Protein AF-A0A9Q0MYJ7-F1 (afdb_monomer_lite)

Foldseek 3Di:
DPPDPDPDDDDDDPPPDPLQVDWDDDDDDDPVCVLCVVCVVLVRVLVSLLSLLVVLLCLLVVPLVVCLVVVCVVCVVVCVLCVVPSVVLVVLSVLLNQLSVLLNCQLVVVQLVVLVVQLVVQVVVDDDPVSNSVSVVSSSVSSCVSNCVPQDVLLVSLVSQLSVLSVVSSVLSVVVSVLSVVLSVVVVVVVVVQVVCVVVVNHDDDPVVVVVNVVVVVVSSVVSVVSSVVVVVSSVSNLVSLVSNLVSLLPDLDLSSLVSSLSSCPPVPSVVVDVVSVVSNDPVVSVVSVVVVVVVVVVVVVVD

Secondary structure (DSSP, 8-state):
--SS----S--SS-TTSHHHH--------GGGHHHHGGGHHHHHHHHHHHHHHHHHHIIIIIIIHHHHHHHHHHGGGGHHHHHHHHHHHHHHHHHHHHHHHHHHHIIIIIIIHHHHHHHHHHHHH--SHHHHHHHHHHHHHHHHHHTTSSSTHHHHHHHHHHHHHHHHHHHHHHHHHHHHHHHHHHHHHHHHHHHHHHHTT--S--HHHHHHHHHHHHHHHHHHHHHHHHHHHHHHHHHHHHHHHHHHHHTSS-HHHHHHHHHHSGGGTTGGG-GGGHHHHSHHHHHHHHHHHHHHHHHHHH--

Organism: NCBI:txid35572

Radius of gyration: 26.98 Å; chains: 1; bounding box: 84×34×74 Å

Sequence (304 aa):
WWWLVWWDTTSFFLADRGWDVFTLHYTVRGPLSTMLEPSMIKYHMLFKRLWALKHVEYVVCSKIWKDMICHAKLLRSMKKDLTAITIPLQFYTSTMIHFIQQIQYYILFEVIECSWMNMLERIEKARALDDILEAHQEFLKDAHDGAFFNLNANIFSTMDSAFSACLKLEKWQQNFYDLCMKELSARKAEEEMIKISGVKGKYGLTADKRLERDQERKLFEECLPKLNCELKVIVKDFETHARTVLLALASSNDHNLQLFGTRLDFNEYYKKRDQNLDAPLTFAKLRVSSMMVRQRNSNNRYNN

pLDDT: mean 76.68, std 15.86, range [22.95, 93.06]

InterPro domains:
  IPR007259 Gamma-tubulin complex component protein [PTHR19302] (15-271)
  IPR040457 Gamma tubulin complex component, C-terminal [PF04130] (17-270)
  IPR042241 Gamma tubulin complex component, C-terminal domain superfamily [G3DSA:1.20.120.1900] (8-269)

Structure (mmCIF, N/CA/C/O backbone):
data_AF-A0A9Q0MYJ7-F1
#
_entry.id   AF-A0A9Q0MYJ7-F1
#
loop_
_atom_site.group_PDB
_atom_site.id
_atom_site.type_symbol
_atom_site.label_atom_id
_atom_site.label_alt_id
_atom_site.label_comp_id
_atom_site.label_asym_id
_atom_site.label_entity_id
_atom_site.label_seq_id
_atom_site.pdbx_PDB_ins_code
_atom_site.Cartn_x
_atom_site.Cartn_y
_atom_site.Cartn_z
_atom_site.occupancy
_atom_site.B_iso_or_equiv
_atom_site.auth_seq_id
_atom_site.auth_comp_id
_atom_site.auth_asym_id
_atom_site.auth_atom_id
_atom_site.pdbx_PDB_model_num
ATOM 1 N N . TRP A 1 1 ? -15.639 -5.056 -35.600 1.00 32.12 1 TRP A N 1
ATOM 2 C CA . TRP A 1 1 ? -15.140 -6.429 -35.391 1.00 32.12 1 TRP A CA 1
ATOM 3 C C . TRP A 1 1 ? -13.672 -6.493 -34.949 1.00 32.12 1 TRP A C 1
ATOM 5 O O . TRP A 1 1 ? -13.032 -7.499 -35.189 1.00 32.12 1 TRP A O 1
ATOM 15 N N . TRP A 1 2 ? -13.150 -5.490 -34.229 1.00 22.95 2 TRP A N 1
ATOM 16 C CA . TRP A 1 2 ? -11.811 -5.541 -33.611 1.00 22.95 2 TRP A CA 1
ATOM 17 C C . TRP A 1 2 ? -11.816 -4.765 -32.280 1.00 22.95 2 TRP A C 1
ATOM 19 O O . TRP A 1 2 ? -11.105 -3.785 -32.117 1.00 22.95 2 TRP A O 1
ATOM 29 N N . TRP A 1 3 ? -12.706 -5.152 -31.359 1.00 24.69 3 TRP A N 1
ATOM 30 C CA . TRP A 1 3 ? -12.784 -4.579 -29.998 1.00 24.69 3 TRP A CA 1
ATOM 31 C C . TRP A 1 3 ? -12.820 -5.635 -28.886 1.00 24.69 3 TRP A C 1
ATOM 33 O O . TRP A 1 3 ? -13.116 -5.327 -27.739 1.00 24.69 3 TRP A O 1
ATOM 43 N N . LEU A 1 4 ? -12.486 -6.882 -29.201 1.00 30.28 4 LEU A N 1
ATOM 44 C CA . LEU A 1 4 ? -12.366 -7.964 -28.233 1.00 30.28 4 LEU A CA 1
ATOM 45 C C . LEU A 1 4 ? -11.239 -8.861 -28.717 1.00 30.28 4 LEU A C 1
ATOM 47 O O . LEU A 1 4 ? -11.401 -9.503 -29.744 1.00 30.28 4 LEU A O 1
ATOM 51 N N . VAL A 1 5 ? -10.106 -8.799 -28.021 1.00 32.62 5 VAL A N 1
ATOM 52 C CA . VAL A 1 5 ? -9.060 -9.820 -27.819 1.00 32.62 5 VAL A CA 1
ATOM 53 C C . VAL A 1 5 ? -7.795 -9.027 -27.516 1.00 32.62 5 VAL A C 1
ATOM 55 O O . VAL A 1 5 ? -7.081 -8.652 -28.428 1.00 32.62 5 VAL A O 1
ATOM 58 N N . TRP A 1 6 ? -7.623 -8.664 -26.247 1.00 26.58 6 TRP A N 1
ATOM 59 C CA . TRP A 1 6 ? -6.358 -8.595 -25.493 1.00 26.58 6 TRP A CA 1
ATOM 60 C C . TRP A 1 6 ? -6.747 -8.312 -24.031 1.00 26.58 6 TRP A C 1
ATOM 62 O O . TRP A 1 6 ? -6.344 -7.333 -23.412 1.00 26.58 6 TRP A O 1
ATOM 72 N N . TRP A 1 7 ? -7.620 -9.173 -23.504 1.00 31.20 7 TRP A N 1
ATOM 73 C CA . TRP A 1 7 ? -7.881 -9.307 -22.077 1.00 31.20 7 TRP A CA 1
ATOM 74 C C . TRP A 1 7 ? -7.630 -10.767 -21.725 1.00 31.20 7 TRP A C 1
ATOM 76 O O . TRP A 1 7 ? -8.547 -11.573 -21.746 1.00 31.20 7 TRP A O 1
ATOM 86 N N . ASP A 1 8 ? -6.357 -11.123 -21.597 1.00 29.45 8 ASP A N 1
ATOM 87 C CA . ASP A 1 8 ? -5.840 -11.929 -20.490 1.00 29.45 8 ASP A CA 1
ATOM 88 C C . ASP A 1 8 ? -4.381 -12.295 -20.755 1.00 29.45 8 ASP A C 1
ATOM 90 O O . ASP A 1 8 ? -4.062 -12.882 -21.782 1.00 29.45 8 ASP A O 1
ATOM 94 N N . THR A 1 9 ? -3.502 -11.908 -19.828 1.00 35.44 9 THR A N 1
ATOM 95 C CA . THR A 1 9 ? -2.733 -12.846 -18.990 1.00 35.44 9 THR A CA 1
ATOM 96 C C . THR A 1 9 ? -1.810 -12.039 -18.083 1.00 35.44 9 THR A C 1
ATOM 98 O O . THR A 1 9 ? -0.684 -11.710 -18.446 1.00 35.44 9 THR A O 1
ATOM 101 N N . THR A 1 10 ? -2.339 -11.647 -16.924 1.00 35.03 10 THR A N 1
ATOM 102 C CA . THR A 1 10 ? -1.694 -11.584 -15.590 1.00 35.03 10 THR A CA 1
ATOM 103 C C . THR A 1 10 ? -2.633 -10.808 -14.669 1.00 35.03 10 THR A C 1
ATOM 105 O O . THR A 1 10 ? -2.402 -9.678 -14.249 1.00 35.03 10 THR A O 1
ATOM 108 N N . SER A 1 11 ? -3.771 -11.438 -14.403 1.00 45.44 11 SER A N 1
ATOM 109 C CA . SER A 1 11 ? -4.663 -11.125 -13.298 1.00 45.44 11 SER A CA 1
ATOM 110 C C . SER A 1 11 ? -3.881 -10.952 -11.991 1.00 45.44 11 SER A C 1
ATOM 112 O O . SER A 1 11 ? -3.271 -11.915 -11.527 1.00 45.44 11 SER A O 1
ATOM 114 N N . PHE A 1 12 ? -3.947 -9.769 -11.371 1.00 42.22 12 PHE A N 1
ATOM 115 C CA . PHE A 1 12 ? -3.763 -9.673 -9.913 1.00 42.22 12 PHE A CA 1
ATOM 116 C C . PHE A 1 12 ? -4.589 -8.592 -9.196 1.00 42.22 12 PHE A C 1
ATOM 118 O O . PHE A 1 12 ? -4.680 -8.604 -7.973 1.00 42.22 12 PHE A O 1
ATOM 125 N N . PHE A 1 13 ? -5.326 -7.752 -9.922 1.00 38.91 13 PHE A N 1
ATOM 126 C CA . PHE A 1 13 ? -6.477 -7.049 -9.360 1.00 38.91 13 PHE A CA 1
ATOM 127 C C . PHE A 1 13 ? -7.685 -7.427 -10.209 1.00 38.91 13 PHE A C 1
ATOM 129 O O . PHE A 1 13 ? -7.666 -7.239 -11.425 1.00 38.91 13 PHE A O 1
ATOM 136 N N . LEU A 1 14 ? -8.698 -8.055 -9.599 1.00 41.94 14 LEU A N 1
ATOM 137 C CA . LEU A 1 14 ? -9.999 -8.221 -10.245 1.00 41.94 14 LEU A CA 1
ATOM 138 C C . LEU A 1 14 ? -10.397 -6.870 -10.844 1.00 41.94 14 LEU A C 1
ATOM 140 O O . LEU A 1 14 ? -10.408 -5.872 -10.125 1.00 41.94 14 LEU A O 1
ATOM 144 N N . ALA A 1 15 ? -10.716 -6.868 -12.135 1.00 43.91 15 ALA A N 1
ATOM 145 C CA . ALA A 1 15 ? -11.115 -5.721 -12.943 1.00 43.91 15 ALA A CA 1
ATOM 146 C C . ALA A 1 15 ? -12.491 -5.139 -12.542 1.00 43.91 15 ALA A C 1
ATOM 148 O O . ALA A 1 15 ? -13.339 -4.893 -13.391 1.00 43.91 15 ALA A O 1
ATOM 149 N N . ASP A 1 16 ? -12.713 -4.942 -11.243 1.00 49.19 16 ASP A N 1
ATOM 150 C CA . ASP A 1 16 ? -13.994 -4.577 -10.625 1.00 49.19 16 ASP A CA 1
ATOM 151 C C . ASP A 1 16 ? -13.950 -3.187 -9.960 1.00 49.19 16 ASP A C 1
ATOM 153 O O . ASP A 1 16 ? -14.959 -2.674 -9.478 1.00 49.19 16 ASP A O 1
ATOM 157 N N . ARG A 1 17 ? -12.778 -2.534 -9.920 1.00 62.41 17 ARG A N 1
ATOM 158 C CA . ARG A 1 17 ? -12.618 -1.155 -9.435 1.00 62.41 17 ARG A CA 1
ATOM 159 C C . ARG A 1 17 ? -12.152 -0.257 -10.576 1.00 62.41 17 ARG A C 1
ATOM 161 O O . ARG A 1 17 ? -11.161 -0.548 -11.233 1.00 62.41 17 ARG A O 1
ATOM 168 N N . GLY A 1 18 ? -12.820 0.886 -10.764 1.00 68.62 18 GLY A N 1
ATOM 169 C CA . GLY A 1 18 ? -12.494 1.854 -11.828 1.00 68.62 18 GLY A CA 1
ATOM 170 C C . GLY A 1 18 ? -11.043 2.363 -11.822 1.00 68.62 18 GLY A C 1
ATOM 171 O O . GLY A 1 18 ? -10.567 2.871 -12.831 1.00 68.62 18 GLY A O 1
ATOM 172 N N . TRP A 1 19 ? -10.320 2.171 -10.715 1.00 74.75 19 TRP A N 1
ATOM 173 C CA . TRP A 1 19 ? -8.893 2.464 -10.586 1.00 74.75 19 TRP A CA 1
ATOM 174 C C . TRP A 1 19 ? -7.997 1.572 -11.454 1.00 74.75 19 TRP A C 1
ATOM 176 O O . TRP A 1 19 ? -6.981 2.063 -11.938 1.00 74.75 19 TRP A O 1
ATOM 186 N N . ASP A 1 20 ? -8.382 0.317 -11.703 1.00 71.25 20 ASP A N 1
ATOM 187 C CA . ASP A 1 20 ? -7.567 -0.659 -12.448 1.00 71.25 20 ASP A CA 1
ATOM 188 C C . ASP A 1 20 ? -7.775 -0.559 -13.972 1.00 71.25 20 ASP A C 1
ATOM 190 O O . ASP A 1 20 ? -6.972 -1.054 -14.765 1.00 71.25 20 ASP A O 1
ATOM 194 N N . VAL A 1 21 ? -8.850 0.119 -14.385 1.00 80.00 21 VAL A N 1
ATOM 195 C CA . VAL A 1 21 ? -9.219 0.355 -15.791 1.00 80.00 21 VAL A CA 1
ATOM 196 C C . VAL A 1 21 ? -8.536 1.608 -16.347 1.00 80.00 21 VAL A C 1
ATOM 198 O O . VAL A 1 21 ? -8.445 1.783 -17.561 1.00 80.00 21 VAL A O 1
ATOM 201 N N . PHE A 1 22 ? -8.040 2.493 -15.477 1.00 81.44 22 PHE A N 1
ATOM 202 C CA . PHE A 1 22 ? -7.452 3.754 -15.907 1.00 81.44 22 PHE A CA 1
ATOM 203 C C . PHE A 1 22 ? -6.136 3.532 -16.655 1.00 81.44 22 PHE A C 1
ATOM 205 O O . PHE A 1 22 ? -5.177 2.961 -16.134 1.00 81.44 22 PHE A O 1
ATOM 212 N N . THR A 1 23 ? -6.078 4.030 -17.887 1.00 82.62 23 THR A N 1
ATOM 213 C CA . THR A 1 23 ? -4.892 3.937 -18.735 1.00 82.62 23 THR A CA 1
ATOM 214 C C . THR A 1 23 ? -4.676 5.235 -19.483 1.00 82.62 23 THR A C 1
ATOM 216 O O . THR A 1 23 ? -5.620 5.793 -20.041 1.00 82.62 23 THR A O 1
ATOM 219 N N . LEU A 1 24 ? -3.425 5.681 -19.549 1.00 84.75 24 LEU A N 1
ATOM 220 C CA . LEU A 1 24 ? -3.038 6.814 -20.374 1.00 84.75 24 LEU A CA 1
ATOM 221 C C . LEU A 1 24 ? -2.609 6.323 -21.759 1.00 84.75 24 LEU A C 1
ATOM 223 O O . LEU A 1 24 ? -1.796 5.406 -21.876 1.00 84.75 24 LEU A O 1
ATOM 227 N N . HIS A 1 25 ? -3.149 6.946 -22.803 1.00 84.00 25 HIS A N 1
ATOM 228 C CA . HIS A 1 25 ? -2.742 6.704 -24.181 1.00 84.00 25 HIS A CA 1
ATOM 229 C C . HIS A 1 25 ? -2.115 7.974 -24.755 1.00 84.00 25 HIS A C 1
ATOM 231 O O . HIS A 1 25 ? -2.754 9.026 -24.796 1.00 84.00 25 HIS A O 1
ATOM 237 N N . TYR A 1 26 ? -0.857 7.874 -25.180 1.00 84.31 26 TYR A N 1
ATOM 238 C CA . TYR A 1 26 ? -0.126 8.982 -25.782 1.00 84.31 26 TYR A CA 1
ATOM 239 C C . TYR A 1 26 ? -0.204 8.878 -27.307 1.00 84.31 26 TYR A C 1
ATOM 241 O O . TYR A 1 26 ? 0.376 7.974 -27.905 1.00 84.31 26 TYR A O 1
ATOM 249 N N . THR A 1 27 ? -0.951 9.794 -27.932 1.00 83.56 27 THR A N 1
ATOM 250 C CA . THR A 1 27 ? -1.097 9.831 -29.396 1.00 83.56 27 THR A CA 1
ATOM 251 C C . THR A 1 27 ? 0.022 10.661 -30.011 1.00 83.56 27 THR A C 1
ATOM 253 O O . THR A 1 27 ? 0.082 11.877 -29.834 1.00 83.56 27 THR A O 1
ATOM 256 N N . VAL A 1 28 ? 0.913 10.004 -30.748 1.00 82.88 28 VAL A N 1
ATOM 257 C CA . VAL A 1 28 ? 1.988 10.663 -31.498 1.00 82.88 28 VAL A CA 1
ATOM 258 C C . VAL A 1 28 ? 1.591 10.718 -32.967 1.00 82.88 28 VAL A C 1
ATOM 260 O O . VAL A 1 28 ? 1.012 9.773 -33.493 1.00 82.88 28 VAL A O 1
ATOM 263 N N . ARG A 1 29 ? 1.864 11.840 -33.640 1.00 84.31 29 ARG A N 1
ATOM 264 C CA . ARG A 1 29 ? 1.620 12.003 -35.080 1.00 84.31 29 ARG A CA 1
ATOM 265 C C . ARG A 1 29 ? 2.931 12.268 -35.814 1.00 84.31 29 ARG A C 1
ATOM 267 O O . ARG A 1 29 ? 3.822 12.925 -35.281 1.00 84.31 29 ARG A O 1
ATOM 274 N N . GLY A 1 30 ? 3.011 11.807 -37.060 1.00 84.25 30 GLY A N 1
ATOM 275 C CA . GLY A 1 30 ? 4.138 12.080 -37.953 1.00 84.25 30 GLY A CA 1
ATOM 276 C C . GLY A 1 30 ? 5.377 11.210 -37.676 1.00 84.25 30 GLY A C 1
ATOM 277 O O . GLY A 1 30 ? 5.235 10.089 -37.187 1.00 84.25 30 GLY A O 1
ATOM 278 N N . PRO A 1 31 ? 6.592 11.702 -37.983 1.00 79.12 31 PRO A N 1
ATOM 279 C CA . PRO A 1 31 ? 7.824 10.901 -37.980 1.00 79.12 31 PRO A CA 1
ATOM 280 C C . PRO A 1 31 ? 8.301 10.491 -36.578 1.00 79.12 31 PRO A C 1
ATOM 282 O O . PRO A 1 31 ? 9.162 9.634 -36.447 1.00 79.12 31 PRO A O 1
ATOM 285 N N . LEU A 1 32 ? 7.738 11.068 -35.515 1.00 79.88 32 LEU A N 1
ATOM 286 C CA . LEU A 1 32 ? 8.015 10.643 -34.139 1.00 79.88 32 LEU A CA 1
ATOM 287 C C . LEU A 1 32 ? 7.251 9.366 -33.755 1.00 79.88 32 LEU A C 1
ATOM 289 O O . LEU A 1 32 ? 7.639 8.687 -32.804 1.00 79.88 32 LEU A O 1
ATOM 293 N N . SER A 1 33 ? 6.189 9.018 -34.496 1.00 82.00 33 SER A N 1
ATOM 294 C CA . SER A 1 33 ? 5.436 7.778 -34.261 1.00 82.00 33 SER A CA 1
ATOM 295 C C . SER A 1 33 ? 6.335 6.567 -34.472 1.00 82.00 33 SER A C 1
ATOM 297 O O . SER A 1 33 ? 6.406 5.696 -33.615 1.00 82.00 33 SER A O 1
ATOM 299 N N . THR A 1 34 ? 7.139 6.565 -35.537 1.00 80.56 34 THR A N 1
ATOM 300 C CA . THR A 1 34 ? 8.019 5.436 -35.869 1.00 80.56 34 THR A CA 1
ATOM 301 C C . THR A 1 34 ? 9.062 5.140 -34.790 1.00 80.56 34 THR A C 1
ATOM 303 O O . THR A 1 34 ? 9.486 3.996 -34.666 1.00 80.56 34 THR A O 1
ATOM 306 N N . MET A 1 35 ? 9.460 6.135 -33.988 1.00 80.31 35 MET A N 1
ATOM 307 C CA . MET A 1 35 ? 10.413 5.946 -32.887 1.00 80.31 35 MET A CA 1
ATOM 308 C C . MET A 1 35 ? 9.750 5.495 -31.581 1.00 80.31 35 MET A C 1
ATOM 310 O O . MET A 1 35 ? 10.307 4.671 -30.858 1.00 80.31 35 MET A O 1
ATOM 314 N N . LEU A 1 36 ? 8.582 6.054 -31.247 1.00 81.00 36 LEU A N 1
ATOM 315 C CA . LEU A 1 36 ? 7.958 5.873 -29.931 1.00 81.00 36 LEU A CA 1
ATOM 316 C C . LEU A 1 36 ? 6.933 4.736 -29.894 1.00 81.00 36 LEU A C 1
ATOM 318 O O . LEU A 1 36 ? 6.759 4.105 -28.853 1.00 81.00 36 LEU A O 1
ATOM 322 N N . GLU A 1 37 ? 6.272 4.449 -31.013 1.00 81.06 37 GLU A N 1
ATOM 323 C CA . GLU A 1 37 ? 5.204 3.450 -31.122 1.00 81.06 37 GLU A CA 1
ATOM 324 C C . GLU A 1 37 ? 5.634 2.029 -30.699 1.00 81.06 37 GLU A C 1
ATOM 326 O O . GLU A 1 37 ? 4.903 1.420 -29.911 1.00 81.06 37 GLU A O 1
ATOM 331 N N . PRO A 1 38 ? 6.841 1.524 -31.047 1.00 82.69 38 PRO A N 1
ATOM 332 C CA . PRO A 1 38 ? 7.319 0.219 -30.568 1.00 82.69 38 PRO A CA 1
ATOM 333 C C . PRO A 1 38 ? 7.496 0.140 -29.042 1.00 82.69 38 PRO A C 1
ATOM 335 O O . PRO A 1 38 ? 7.413 -0.934 -28.446 1.00 82.69 38 PRO A O 1
ATOM 338 N N . SER A 1 39 ? 7.735 1.280 -28.395 1.00 84.06 39 SER A N 1
ATOM 339 C CA . SER A 1 39 ? 8.020 1.383 -26.962 1.00 84.06 39 SER A CA 1
ATOM 340 C C . SER A 1 39 ? 6.785 1.679 -26.106 1.00 84.06 39 SER A C 1
ATOM 342 O O . SER A 1 39 ? 6.858 1.589 -24.877 1.00 84.06 39 SER A O 1
ATOM 344 N N . MET A 1 40 ? 5.633 1.979 -26.717 1.00 84.62 40 MET A N 1
ATOM 345 C CA . MET A 1 40 ? 4.409 2.362 -25.996 1.00 84.62 40 MET A CA 1
ATOM 346 C C . MET A 1 40 ? 3.918 1.293 -25.022 1.00 84.62 40 MET A C 1
ATOM 348 O O . MET A 1 40 ? 3.407 1.622 -23.953 1.00 84.62 40 MET A O 1
ATOM 352 N N . ILE A 1 41 ? 4.104 0.014 -25.352 1.00 84.44 41 ILE A N 1
ATOM 353 C CA . ILE A 1 41 ? 3.703 -1.095 -24.478 1.00 84.44 41 ILE A CA 1
ATOM 354 C C . ILE A 1 41 ? 4.500 -1.057 -23.166 1.00 84.44 41 ILE A C 1
ATOM 356 O O . ILE A 1 41 ? 3.919 -1.190 -22.090 1.00 84.44 41 ILE A O 1
ATOM 360 N N . LYS A 1 42 ? 5.813 -0.797 -23.233 1.00 84.62 42 LYS A N 1
ATOM 361 C CA . LYS A 1 42 ? 6.678 -0.702 -22.045 1.00 84.62 42 LYS A CA 1
ATOM 362 C C . LYS A 1 42 ? 6.291 0.489 -21.171 1.00 84.62 42 LYS A C 1
ATOM 364 O O . LYS A 1 42 ? 6.160 0.340 -19.957 1.00 84.62 42 LYS A O 1
ATOM 369 N N . TYR A 1 43 ? 6.018 1.640 -21.787 1.00 88.81 43 TYR A N 1
ATOM 370 C CA . TYR A 1 43 ? 5.498 2.811 -21.076 1.00 88.81 43 TYR A CA 1
ATOM 371 C C . TYR A 1 43 ? 4.158 2.537 -20.401 1.00 88.81 43 TYR A C 1
ATOM 373 O O . TYR A 1 43 ? 3.951 2.932 -19.257 1.00 88.81 43 TYR A O 1
ATOM 381 N N . HIS A 1 44 ? 3.259 1.828 -21.080 1.00 86.38 44 HIS A N 1
ATOM 382 C CA . HIS A 1 44 ? 1.966 1.459 -20.522 1.00 86.38 44 HIS A CA 1
ATOM 383 C C . HIS A 1 44 ? 2.104 0.531 -19.308 1.00 86.38 44 HIS A C 1
ATOM 385 O O . HIS A 1 44 ? 1.426 0.730 -18.300 1.00 86.38 44 HIS A O 1
ATOM 391 N N . MET A 1 45 ? 2.997 -0.461 -19.379 1.00 84.06 45 MET A N 1
ATOM 392 C CA . MET A 1 45 ? 3.291 -1.349 -18.251 1.00 84.06 45 MET A CA 1
ATOM 393 C C . MET A 1 45 ? 3.843 -0.561 -17.060 1.00 84.06 45 MET A C 1
ATOM 395 O O . MET A 1 45 ? 3.304 -0.679 -15.957 1.00 84.06 45 MET A O 1
ATOM 399 N N . LEU A 1 46 ? 4.846 0.295 -17.291 1.00 86.25 46 LEU A N 1
ATOM 400 C CA . LEU A 1 46 ? 5.430 1.160 -16.263 1.00 86.25 46 LEU A CA 1
ATOM 401 C C . LEU A 1 46 ? 4.369 2.070 -15.631 1.00 86.25 46 LEU A C 1
ATOM 403 O O . LEU A 1 46 ? 4.244 2.122 -14.407 1.00 86.25 46 LEU A O 1
ATOM 407 N N . PHE A 1 47 ? 3.548 2.720 -16.461 1.00 87.56 47 PHE A N 1
ATOM 408 C CA . PHE A 1 47 ? 2.451 3.569 -16.010 1.00 87.56 47 PHE A CA 1
ATOM 409 C C . PHE A 1 47 ? 1.476 2.802 -15.116 1.00 87.56 47 PHE A C 1
ATOM 411 O O . PHE A 1 47 ? 1.159 3.276 -14.029 1.00 87.56 47 PHE A O 1
ATOM 418 N N . LYS A 1 48 ? 1.038 1.602 -15.521 1.00 84.44 48 LYS A N 1
ATOM 419 C CA . LYS A 1 48 ? 0.119 0.786 -14.715 1.00 84.44 48 LYS A CA 1
ATOM 420 C C . LYS A 1 48 ? 0.674 0.484 -13.324 1.00 84.44 48 LYS A C 1
ATOM 422 O O . LYS A 1 48 ? -0.078 0.535 -12.353 1.00 84.44 48 LYS A O 1
ATOM 427 N N . ARG A 1 49 ? 1.977 0.217 -13.193 1.00 81.12 49 ARG A N 1
ATOM 428 C CA . ARG A 1 49 ? 2.595 -0.020 -11.875 1.00 81.12 49 ARG A CA 1
ATOM 429 C C . ARG A 1 49 ? 2.719 1.237 -11.041 1.00 81.12 49 ARG A C 1
ATOM 431 O O . ARG A 1 49 ? 2.338 1.216 -9.874 1.00 81.12 49 ARG A O 1
ATOM 438 N N . LEU A 1 50 ? 3.194 2.328 -11.633 1.00 86.75 50 LEU A N 1
ATOM 439 C CA . LEU A 1 50 ? 3.263 3.616 -10.945 1.00 86.75 50 LEU A CA 1
ATOM 440 C C . LEU A 1 50 ? 1.875 4.069 -10.486 1.00 86.75 50 LEU A C 1
ATOM 442 O O . LEU A 1 50 ? 1.727 4.580 -9.379 1.00 86.75 50 LEU A O 1
ATOM 446 N N . TRP A 1 51 ? 0.853 3.824 -11.304 1.00 87.62 51 TRP A N 1
ATOM 447 C CA . TRP A 1 51 ? -0.535 4.118 -10.983 1.00 87.62 51 TRP A CA 1
ATOM 448 C C . TRP A 1 51 ? -1.062 3.261 -9.829 1.00 87.62 51 TRP A C 1
ATOM 450 O O . TRP A 1 51 ? -1.618 3.807 -8.876 1.00 87.62 51 TRP A O 1
ATOM 460 N N . ALA A 1 52 ? -0.831 1.944 -9.857 1.00 84.06 52 ALA A N 1
ATOM 461 C CA . ALA A 1 52 ? -1.208 1.051 -8.762 1.00 84.06 52 ALA A CA 1
ATOM 462 C C . ALA A 1 52 ? -0.530 1.456 -7.442 1.00 84.06 52 ALA A C 1
ATOM 464 O O . ALA A 1 52 ? -1.191 1.566 -6.407 1.00 84.06 52 ALA A O 1
ATOM 465 N N . LEU A 1 53 ? 0.768 1.768 -7.486 1.00 86.00 53 LEU A N 1
ATOM 466 C CA . LEU A 1 53 ? 1.512 2.261 -6.329 1.00 86.00 53 LEU A CA 1
ATOM 467 C C . LEU A 1 53 ? 0.952 3.597 -5.824 1.00 86.00 53 LEU A C 1
ATOM 469 O O . LEU A 1 53 ? 0.747 3.763 -4.621 1.00 86.00 53 LEU A O 1
ATOM 473 N N . LYS A 1 54 ? 0.644 4.530 -6.735 1.00 87.50 54 LYS A N 1
ATOM 474 C CA . LYS A 1 54 ? 0.064 5.833 -6.390 1.00 87.50 54 LYS A CA 1
ATOM 475 C C . LYS A 1 54 ? -1.313 5.696 -5.747 1.00 87.50 54 LYS A C 1
ATOM 477 O O . LYS A 1 54 ? -1.624 6.419 -4.802 1.00 87.50 54 LYS A O 1
ATOM 482 N N . HIS A 1 55 ? -2.129 4.763 -6.228 1.00 86.62 55 HIS A N 1
ATOM 483 C CA . HIS A 1 55 ? -3.430 4.464 -5.642 1.00 86.62 55 HIS A CA 1
ATOM 484 C C . HIS A 1 55 ? -3.286 3.934 -4.209 1.00 86.62 55 HIS A C 1
ATOM 486 O O . HIS A 1 55 ? -3.953 4.433 -3.303 1.00 86.62 55 HIS A O 1
ATOM 492 N N . VAL A 1 56 ? -2.378 2.984 -3.973 1.00 86.94 56 VAL A N 1
ATOM 493 C CA . VAL A 1 56 ? -2.132 2.433 -2.631 1.00 86.94 56 VAL A CA 1
ATOM 494 C C . VAL A 1 56 ? -1.586 3.507 -1.683 1.00 86.94 56 VAL A C 1
ATOM 496 O O . VAL A 1 56 ? -2.063 3.621 -0.554 1.00 86.94 56 VAL A O 1
ATOM 499 N N . GLU A 1 57 ? -0.654 4.347 -2.145 1.00 87.94 57 GLU A N 1
ATOM 500 C CA . GLU A 1 57 ? -0.166 5.512 -1.394 1.00 87.94 57 GLU A CA 1
ATOM 501 C C . GLU A 1 57 ? -1.320 6.450 -1.017 1.00 87.94 57 GLU A C 1
ATOM 503 O O . GLU A 1 57 ? -1.460 6.825 0.146 1.00 87.94 57 GLU A O 1
ATOM 508 N N . TYR A 1 58 ? -2.194 6.794 -1.967 1.00 88.69 58 TYR A N 1
ATOM 509 C CA . TYR A 1 58 ? -3.358 7.633 -1.695 1.00 88.69 58 TYR A CA 1
ATOM 510 C C . TYR A 1 58 ? -4.288 7.002 -0.649 1.00 88.69 58 TYR A C 1
ATOM 512 O O . TYR A 1 58 ? -4.695 7.676 0.299 1.00 88.69 58 TYR A O 1
ATOM 520 N N . VAL A 1 59 ? -4.594 5.710 -0.770 1.00 87.81 59 VAL A N 1
ATOM 521 C CA . VAL A 1 59 ? -5.464 5.014 0.186 1.00 87.81 59 VAL A CA 1
ATOM 522 C C . VAL A 1 59 ? -4.866 5.051 1.594 1.00 87.81 59 VAL A C 1
ATOM 524 O O . VAL A 1 59 ? -5.530 5.499 2.527 1.00 87.81 59 VAL A O 1
ATOM 527 N N . VAL A 1 60 ? -3.606 4.654 1.769 1.00 82.44 60 VAL A N 1
ATOM 528 C CA . VAL A 1 60 ? -3.012 4.565 3.111 1.00 82.44 60 VAL A CA 1
ATOM 529 C C . VAL A 1 60 ? -2.694 5.953 3.688 1.00 82.44 60 VAL A C 1
ATOM 531 O O . VAL A 1 60 ? -3.069 6.262 4.821 1.00 82.44 60 VAL A O 1
ATOM 534 N N . CYS A 1 61 ? -2.047 6.829 2.919 1.00 81.81 61 CYS A N 1
ATOM 535 C CA . CYS A 1 61 ? -1.593 8.132 3.410 1.00 81.81 61 CYS A CA 1
ATOM 536 C C . CYS A 1 61 ? -2.711 9.177 3.458 1.00 81.81 61 CYS A C 1
ATOM 538 O O . CYS A 1 61 ? -2.735 10.016 4.357 1.00 81.81 61 CYS A O 1
ATOM 540 N N . SER A 1 62 ? -3.620 9.183 2.479 1.00 80.31 62 SER A N 1
ATOM 541 C CA . SER A 1 62 ? -4.661 10.213 2.392 1.00 80.31 62 SER A CA 1
ATOM 542 C C . SER A 1 62 ? -6.005 9.775 2.939 1.00 80.31 62 SER A C 1
ATOM 544 O O . SER A 1 62 ? -6.708 10.643 3.443 1.00 80.31 62 SER A O 1
ATOM 546 N N . LYS A 1 63 ? -6.383 8.497 2.860 1.00 85.31 63 LYS A N 1
ATOM 547 C CA . LYS A 1 63 ? -7.676 8.042 3.387 1.00 85.31 63 LYS A CA 1
ATOM 548 C C . LYS A 1 63 ? -7.529 7.545 4.822 1.00 85.31 63 LYS A C 1
ATOM 550 O O . LYS A 1 63 ? -7.949 8.240 5.743 1.00 85.31 63 LYS A O 1
ATOM 555 N N . ILE A 1 64 ? -6.797 6.447 5.023 1.00 86.81 64 ILE A N 1
ATOM 556 C CA . ILE A 1 64 ? -6.661 5.782 6.331 1.00 86.81 64 ILE A CA 1
ATOM 557 C C . ILE A 1 64 ? -6.145 6.740 7.410 1.00 86.81 64 ILE A C 1
ATOM 559 O O . ILE A 1 64 ? -6.708 6.836 8.504 1.00 86.81 64 ILE A O 1
ATOM 563 N N . TRP A 1 65 ? -5.073 7.476 7.108 1.00 87.12 65 TRP A N 1
ATOM 564 C CA . TRP A 1 65 ? -4.461 8.397 8.065 1.00 87.12 65 TRP A CA 1
ATOM 565 C C . TRP A 1 65 ? -5.347 9.609 8.390 1.00 87.12 65 TRP A C 1
ATOM 567 O O . TRP A 1 65 ? -5.446 10.007 9.554 1.00 87.12 65 TRP A O 1
ATOM 577 N N . LYS A 1 66 ? -6.018 10.199 7.388 1.00 86.94 66 LYS A N 1
ATOM 578 C CA . LYS A 1 66 ? -6.918 11.344 7.617 1.00 86.94 66 LYS A CA 1
ATOM 579 C C . LYS A 1 66 ? -8.148 10.929 8.412 1.00 86.94 66 LYS A C 1
ATOM 581 O O . LYS A 1 66 ? -8.499 11.629 9.363 1.00 86.94 66 LYS A O 1
ATOM 586 N N . ASP A 1 67 ? -8.743 9.789 8.071 1.00 86.88 67 ASP A N 1
ATOM 587 C CA . ASP A 1 67 ? -9.892 9.232 8.784 1.00 86.88 67 ASP A CA 1
ATOM 588 C C . ASP A 1 67 ? -9.519 8.970 10.243 1.00 86.88 67 ASP A C 1
ATOM 590 O O . ASP A 1 67 ? -10.218 9.409 11.155 1.00 86.88 67 ASP A O 1
ATOM 594 N N . MET A 1 68 ? -8.343 8.391 10.490 1.00 86.31 68 MET A N 1
ATOM 595 C CA . MET A 1 68 ? -7.842 8.189 11.847 1.00 86.31 68 MET A CA 1
ATOM 596 C C . MET A 1 68 ? -7.706 9.494 12.641 1.00 86.31 68 MET A C 1
ATOM 598 O O . MET A 1 68 ? -8.146 9.557 13.790 1.00 86.31 68 MET A O 1
ATOM 602 N N . ILE A 1 69 ? -7.148 10.554 12.048 1.00 84.94 69 ILE A N 1
ATOM 603 C CA . ILE A 1 69 ? -7.037 11.864 12.713 1.00 84.94 69 ILE A CA 1
ATOM 604 C C . ILE A 1 69 ? -8.421 12.471 12.987 1.00 84.94 69 ILE A C 1
ATOM 606 O O . ILE A 1 69 ? -8.643 13.048 14.057 1.00 84.94 69 ILE A O 1
ATOM 610 N N . CYS A 1 70 ? -9.352 12.363 12.039 1.00 86.50 70 CYS A N 1
ATOM 611 C CA . CYS A 1 70 ? -10.694 12.927 12.164 1.00 86.50 70 CYS A CA 1
ATOM 612 C C . CYS A 1 70 ? -11.505 12.188 13.242 1.00 86.50 70 CYS A C 1
ATOM 614 O O . CYS A 1 70 ? -12.014 12.805 14.186 1.00 86.50 70 CYS A O 1
ATOM 616 N N . HIS A 1 71 ? -11.533 10.856 13.184 1.00 84.81 71 HIS A N 1
ATOM 617 C CA . HIS A 1 71 ? -12.250 10.020 14.142 1.00 84.81 71 HIS A CA 1
ATOM 618 C C . HIS A 1 71 ? -11.629 10.050 15.541 1.00 84.81 71 HIS A C 1
ATOM 620 O O . HIS A 1 71 ? -12.372 9.995 16.519 1.00 84.81 71 HIS A O 1
ATOM 626 N N . ALA A 1 72 ? -10.313 10.250 15.684 1.00 84.56 72 ALA A N 1
ATOM 627 C CA . ALA A 1 72 ? -9.686 10.432 16.997 1.00 84.56 72 ALA A CA 1
ATOM 628 C C . ALA A 1 72 ? -10.248 11.642 17.768 1.00 84.56 72 ALA A C 1
ATOM 630 O O . ALA A 1 72 ? -10.350 11.602 18.997 1.00 84.56 72 ALA A O 1
ATOM 631 N N . LYS A 1 73 ? -10.646 12.715 17.066 1.00 84.25 73 LYS A N 1
ATOM 632 C CA . LYS A 1 73 ? -11.306 13.877 17.686 1.00 84.25 73 LYS A CA 1
ATOM 633 C C . LYS A 1 73 ? -12.756 13.570 18.058 1.00 84.25 73 LYS A C 1
ATOM 635 O O . LYS A 1 73 ? -13.186 13.926 19.153 1.00 84.25 73 LYS A O 1
ATOM 640 N N . LEU A 1 74 ? -13.490 12.904 17.166 1.00 84.44 74 LEU A N 1
ATOM 641 C CA . LEU A 1 74 ? -14.910 12.582 17.352 1.00 84.44 74 LEU A CA 1
ATOM 642 C C . LEU A 1 74 ? -15.135 11.557 18.471 1.00 84.44 74 LEU A C 1
ATOM 644 O O . LEU A 1 74 ? -16.027 11.732 19.295 1.00 84.44 74 LEU A O 1
ATOM 648 N N . LEU A 1 75 ? -14.289 10.529 18.547 1.00 84.81 75 LEU A N 1
ATOM 649 C CA . LEU A 1 75 ? -14.393 9.414 19.493 1.00 84.81 75 LEU A CA 1
ATOM 650 C C . LEU A 1 75 ? -13.727 9.705 20.849 1.00 84.81 75 LEU A C 1
ATOM 652 O O . LEU A 1 75 ? -13.526 8.799 21.659 1.00 84.81 75 LEU A O 1
ATOM 656 N N . ARG A 1 76 ? -13.393 10.970 21.138 1.00 83.25 76 ARG A N 1
ATOM 657 C CA . ARG A 1 76 ? -12.680 11.366 22.364 1.00 83.25 76 ARG A CA 1
ATOM 658 C C . ARG A 1 76 ? -13.417 10.960 23.646 1.00 83.25 76 ARG A C 1
ATOM 660 O O . ARG A 1 76 ? -12.759 10.617 24.626 1.00 83.25 76 ARG A O 1
ATOM 667 N N . SER A 1 77 ? -14.750 10.966 23.638 1.00 80.94 77 SER A N 1
ATOM 668 C CA . SER A 1 77 ? -15.583 10.542 24.774 1.00 80.94 77 SER A CA 1
ATOM 669 C C . SER A 1 77 ? -15.487 9.040 25.068 1.00 80.94 77 SER A C 1
ATOM 671 O O . SER A 1 77 ? -15.624 8.638 26.219 1.00 80.94 77 SER A O 1
ATOM 673 N N . MET A 1 78 ? -15.188 8.215 24.059 1.00 80.81 78 MET A N 1
ATOM 674 C CA . MET A 1 78 ? -15.067 6.751 24.165 1.00 80.81 78 MET A CA 1
ATOM 675 C C . MET A 1 78 ? -13.611 6.276 24.125 1.00 80.81 78 MET A C 1
ATOM 677 O O . MET A 1 78 ? -13.325 5.100 23.908 1.00 80.81 78 MET A O 1
ATOM 681 N N . LYS A 1 79 ? -12.660 7.191 24.343 1.00 78.69 79 LYS A N 1
ATOM 682 C CA . LYS A 1 79 ? -11.230 6.909 24.201 1.00 78.69 79 LYS A CA 1
ATOM 683 C C . LYS A 1 79 ? -10.773 5.735 25.069 1.00 78.69 79 LYS A C 1
ATOM 685 O O . LYS A 1 79 ? -9.962 4.945 24.601 1.00 78.69 79 LYS A O 1
ATOM 690 N N . LYS A 1 80 ? -11.269 5.604 26.305 1.00 78.81 80 LYS A N 1
ATOM 691 C CA . LYS A 1 80 ? -10.844 4.538 27.234 1.00 78.81 80 LYS A CA 1
ATOM 692 C C . LYS A 1 80 ? -11.089 3.141 26.654 1.00 78.81 80 LYS A C 1
ATOM 694 O O . LYS A 1 80 ? -10.171 2.328 26.665 1.00 78.81 80 LYS A O 1
ATOM 699 N N . ASP A 1 81 ? -12.259 2.934 26.060 1.00 78.31 81 ASP A N 1
ATOM 700 C CA . ASP A 1 81 ? -12.694 1.644 25.515 1.00 78.31 81 ASP A CA 1
ATOM 701 C C . ASP A 1 81 ? -11.936 1.312 24.208 1.00 78.31 81 ASP A C 1
ATOM 703 O O . ASP A 1 81 ? -11.585 0.166 23.941 1.00 78.31 81 ASP A O 1
ATOM 707 N N . LEU A 1 82 ? -11.607 2.336 23.407 1.00 83.88 82 LEU A N 1
ATOM 708 C CA . LEU A 1 82 ? -11.042 2.180 22.056 1.00 83.88 82 LEU A CA 1
ATOM 709 C C . LEU A 1 82 ? -9.513 2.286 21.972 1.00 83.88 82 LEU A C 1
ATOM 711 O O . LEU A 1 82 ? -8.925 1.996 20.924 1.00 83.88 82 LEU A O 1
ATOM 715 N N . THR A 1 83 ? -8.842 2.708 23.048 1.00 83.12 83 THR A N 1
ATOM 716 C CA . THR A 1 83 ? -7.383 2.932 23.052 1.00 83.12 83 THR A CA 1
ATOM 717 C C . THR A 1 83 ? -6.609 1.658 22.700 1.00 83.12 83 THR A C 1
ATOM 719 O O . THR A 1 83 ? -5.619 1.731 21.971 1.00 83.12 83 THR A O 1
ATOM 722 N N . ALA A 1 84 ? -7.100 0.495 23.141 1.00 84.69 84 ALA A N 1
ATOM 723 C CA . ALA A 1 84 ? -6.477 -0.806 22.896 1.00 84.69 84 ALA A CA 1
ATOM 724 C C . ALA A 1 84 ? -6.384 -1.185 21.406 1.00 84.69 84 ALA A C 1
ATOM 726 O O . ALA A 1 84 ? -5.538 -1.996 21.045 1.00 84.69 84 ALA A O 1
ATOM 727 N N . ILE A 1 85 ? -7.230 -0.600 20.551 1.00 86.81 85 ILE A N 1
ATOM 728 C CA . ILE A 1 85 ? -7.252 -0.845 19.099 1.00 86.81 85 ILE A CA 1
ATOM 729 C C . ILE A 1 85 ? -6.653 0.343 18.342 1.00 86.81 85 ILE A C 1
ATOM 731 O O . ILE A 1 85 ? -5.877 0.163 17.407 1.00 86.81 85 ILE A O 1
ATOM 735 N N . THR A 1 86 ? -6.961 1.565 18.781 1.00 85.75 86 THR A N 1
ATOM 736 C CA . THR A 1 86 ? -6.563 2.797 18.084 1.00 85.75 86 THR A CA 1
ATOM 737 C C . THR A 1 86 ? -5.045 2.998 18.085 1.00 85.75 86 THR A C 1
ATOM 739 O O . THR A 1 86 ? -4.488 3.386 17.061 1.00 85.75 86 THR A O 1
ATOM 742 N N . ILE A 1 87 ? -4.359 2.711 19.202 1.00 87.44 87 ILE A N 1
ATOM 743 C CA . ILE A 1 87 ? -2.895 2.855 19.274 1.00 87.44 87 ILE A CA 1
ATOM 744 C C . ILE A 1 87 ? -2.191 1.850 18.343 1.00 87.44 87 ILE A C 1
ATOM 746 O O . ILE A 1 87 ? -1.388 2.295 17.520 1.00 87.44 87 ILE A O 1
ATOM 750 N N . PRO A 1 88 ? -2.478 0.529 18.405 1.00 88.75 88 PRO A N 1
ATOM 751 C CA . PRO A 1 88 ? -1.902 -0.418 17.453 1.00 88.75 88 PRO A CA 1
ATOM 752 C C . PRO A 1 88 ? -2.207 -0.056 16.001 1.00 88.75 88 PRO A C 1
ATOM 754 O O . PRO A 1 88 ? -1.295 -0.042 15.183 1.00 88.75 88 PRO A O 1
ATOM 757 N N . LEU A 1 89 ? -3.452 0.316 15.682 1.00 89.62 89 LEU A N 1
ATOM 758 C CA . LEU A 1 89 ? -3.837 0.739 14.334 1.00 89.62 89 LEU A CA 1
ATOM 759 C C . LEU A 1 89 ? -2.967 1.895 13.822 1.00 89.62 89 LEU A C 1
ATOM 761 O O . LEU A 1 89 ? -2.484 1.847 12.692 1.00 89.62 89 LEU A O 1
ATOM 765 N N . GLN A 1 90 ? -2.731 2.909 14.656 1.00 88.62 90 GLN A N 1
ATOM 766 C CA . GLN A 1 90 ? -1.901 4.059 14.304 1.00 88.62 90 GLN A CA 1
ATOM 767 C C . GLN A 1 90 ? -0.445 3.663 14.037 1.00 88.62 90 GLN A C 1
ATOM 769 O O . GLN A 1 90 ? 0.153 4.131 13.068 1.00 88.62 90 GLN A O 1
ATOM 774 N N . PHE A 1 91 ? 0.099 2.764 14.856 1.00 88.81 91 PHE A N 1
ATOM 775 C CA . PHE A 1 91 ? 1.446 2.224 14.687 1.00 88.81 91 PHE A CA 1
ATOM 776 C C . PHE A 1 91 ? 1.590 1.368 13.416 1.00 88.81 91 PHE A C 1
ATOM 778 O O . PHE A 1 91 ? 2.562 1.490 12.668 1.00 88.81 91 PHE A O 1
ATOM 785 N N . TYR A 1 92 ? 0.614 0.510 13.128 1.00 87.81 92 TYR A N 1
ATOM 786 C CA . TYR A 1 92 ? 0.635 -0.312 11.918 1.00 87.81 92 TYR A CA 1
ATOM 787 C C . TYR A 1 92 ? 0.458 0.533 10.659 1.00 87.81 92 TYR A C 1
ATOM 789 O O . TYR A 1 92 ? 1.163 0.325 9.673 1.00 87.81 92 TYR A O 1
ATOM 797 N N . THR A 1 93 ? -0.411 1.543 10.718 1.00 89.25 93 THR A N 1
ATOM 798 C CA . THR A 1 93 ? -0.609 2.488 9.617 1.00 89.25 93 THR A CA 1
ATOM 799 C C . THR A 1 93 ? 0.680 3.242 9.307 1.00 89.25 93 THR A C 1
ATOM 801 O O . THR A 1 93 ? 1.076 3.294 8.148 1.00 89.25 93 THR A O 1
ATOM 804 N N . SER A 1 94 ? 1.384 3.779 10.311 1.00 87.62 94 SER A N 1
ATOM 805 C CA . SER A 1 94 ? 2.655 4.476 10.064 1.00 87.62 94 SER A CA 1
ATOM 806 C C . SER A 1 94 ? 3.721 3.552 9.465 1.00 87.62 94 SER A C 1
ATOM 808 O O . SER A 1 94 ? 4.475 3.976 8.592 1.00 87.62 94 SER A O 1
ATOM 810 N N . THR A 1 95 ? 3.739 2.279 9.870 1.00 86.62 95 THR A N 1
ATOM 811 C CA . THR A 1 95 ? 4.639 1.260 9.307 1.00 86.62 95 THR A CA 1
ATOM 812 C C . THR A 1 95 ? 4.338 0.995 7.826 1.00 86.62 95 THR A C 1
ATOM 814 O O . THR A 1 95 ? 5.256 0.979 7.005 1.00 86.62 95 THR A O 1
ATOM 817 N N . MET A 1 96 ? 3.060 0.841 7.460 1.00 88.56 96 MET A N 1
ATOM 818 C CA . MET A 1 96 ? 2.639 0.660 6.063 1.00 88.56 96 MET A CA 1
ATOM 819 C C . MET A 1 96 ? 2.916 1.902 5.208 1.00 88.56 96 MET A C 1
ATOM 821 O O . MET A 1 96 ? 3.414 1.768 4.092 1.00 88.56 96 MET A O 1
ATOM 825 N N . ILE A 1 97 ? 2.647 3.104 5.737 1.00 88.56 97 ILE A N 1
ATOM 826 C CA . ILE A 1 97 ? 2.957 4.382 5.073 1.00 88.56 97 ILE A CA 1
ATOM 827 C C . ILE A 1 97 ? 4.441 4.446 4.740 1.00 88.56 97 ILE A C 1
ATOM 829 O O . ILE A 1 97 ? 4.793 4.682 3.588 1.00 88.56 97 ILE A O 1
ATOM 833 N N . HIS A 1 98 ? 5.300 4.190 5.729 1.00 86.56 98 HIS A N 1
ATOM 834 C CA . HIS A 1 98 ? 6.740 4.214 5.523 1.00 86.56 98 HIS A CA 1
ATOM 835 C C . HIS A 1 98 ? 7.160 3.230 4.424 1.00 86.56 98 HIS A C 1
ATOM 837 O O . HIS A 1 98 ? 7.885 3.604 3.508 1.00 86.56 98 HIS A O 1
ATOM 843 N N . PHE A 1 99 ? 6.671 1.988 4.478 1.00 86.75 99 PHE A N 1
ATOM 844 C CA . PHE A 1 99 ? 6.993 0.965 3.481 1.00 86.75 99 PHE A CA 1
ATOM 845 C C . PHE A 1 99 ? 6.620 1.396 2.053 1.00 86.75 99 PHE A C 1
ATOM 847 O O . PHE A 1 99 ? 7.455 1.327 1.152 1.00 86.75 99 PHE A O 1
ATOM 854 N N . ILE A 1 100 ? 5.396 1.894 1.848 1.00 88.19 100 ILE A N 1
ATOM 855 C CA . ILE A 1 100 ? 4.922 2.345 0.530 1.00 88.19 100 ILE A CA 1
ATOM 856 C C . ILE A 1 100 ? 5.715 3.560 0.047 1.00 88.19 100 ILE A C 1
ATOM 858 O O . ILE A 1 100 ? 6.122 3.607 -1.114 1.00 88.19 100 ILE A O 1
ATOM 862 N N . GLN A 1 101 ? 5.961 4.525 0.935 1.00 86.75 101 GLN A N 1
ATOM 863 C CA . GLN A 1 101 ? 6.729 5.720 0.606 1.00 86.75 101 GLN A CA 1
ATOM 864 C C . GLN A 1 101 ? 8.145 5.359 0.164 1.00 86.75 101 GLN A C 1
ATOM 866 O O . GLN A 1 101 ? 8.575 5.836 -0.879 1.00 86.75 101 GLN A O 1
ATOM 871 N N . GLN A 1 102 ? 8.852 4.481 0.882 1.00 86.69 102 GLN A N 1
ATOM 872 C CA . GLN A 1 102 ? 10.201 4.070 0.474 1.00 86.69 102 GLN A CA 1
ATOM 873 C C . GLN A 1 102 ? 10.214 3.405 -0.907 1.00 86.69 102 GLN A C 1
ATOM 875 O O . GLN A 1 102 ? 11.078 3.724 -1.720 1.00 86.69 102 GLN A O 1
ATOM 880 N N . ILE A 1 103 ? 9.239 2.539 -1.209 1.00 85.81 103 ILE A N 1
ATOM 881 C CA . ILE A 1 103 ? 9.105 1.936 -2.547 1.00 85.81 103 ILE A CA 1
ATOM 882 C C . ILE A 1 103 ? 8.913 3.012 -3.614 1.00 85.81 103 ILE A C 1
ATOM 884 O O . ILE A 1 103 ? 9.576 2.987 -4.649 1.00 85.81 103 ILE A O 1
ATOM 888 N N . GLN A 1 104 ? 8.026 3.972 -3.363 1.00 87.81 104 GLN A N 1
ATOM 889 C CA . GLN A 1 104 ? 7.783 5.071 -4.287 1.00 87.81 104 GLN A CA 1
ATOM 890 C C . GLN A 1 104 ? 9.026 5.936 -4.495 1.00 87.81 104 GLN A C 1
ATOM 892 O O . GLN A 1 104 ? 9.337 6.276 -5.636 1.00 87.81 104 GLN A O 1
ATOM 897 N N . TYR A 1 105 ? 9.741 6.271 -3.419 1.00 87.50 105 TYR A N 1
ATOM 898 C CA . TYR A 1 105 ? 10.968 7.057 -3.500 1.00 87.50 105 TYR A CA 1
ATOM 899 C C . TYR A 1 105 ? 12.027 6.351 -4.346 1.00 87.50 105 TYR A C 1
ATOM 901 O O . TYR A 1 105 ? 12.602 6.976 -5.233 1.00 87.50 105 TYR A O 1
ATOM 909 N N . TYR A 1 106 ? 12.225 5.052 -4.133 1.00 87.31 106 TYR A N 1
ATOM 910 C CA . TYR A 1 106 ? 13.166 4.260 -4.917 1.00 87.31 106 TYR A CA 1
ATOM 911 C C . TYR A 1 106 ? 12.820 4.264 -6.411 1.00 87.31 106 TYR A C 1
ATOM 913 O O . TYR A 1 106 ? 13.649 4.633 -7.242 1.00 87.31 106 TYR A O 1
ATOM 921 N N . ILE A 1 107 ? 11.576 3.921 -6.765 1.00 85.50 107 ILE A N 1
ATOM 922 C CA . ILE A 1 107 ? 11.181 3.816 -8.176 1.00 85.50 107 ILE A CA 1
ATOM 923 C C . ILE A 1 107 ? 11.269 5.181 -8.875 1.00 85.50 107 ILE A C 1
ATOM 925 O O . ILE A 1 107 ? 11.774 5.266 -9.992 1.00 85.50 107 ILE A O 1
ATOM 929 N N . LEU A 1 108 ? 10.793 6.255 -8.241 1.00 87.50 108 LEU A N 1
ATOM 930 C CA . LEU A 1 108 ? 10.773 7.573 -8.877 1.00 87.50 108 LEU A CA 1
ATOM 931 C C . LEU A 1 108 ? 12.166 8.206 -8.952 1.00 87.50 108 LEU A C 1
ATOM 933 O O . LEU A 1 108 ? 12.565 8.653 -10.022 1.00 87.50 108 LEU A O 1
ATOM 937 N N . PHE A 1 109 ? 12.905 8.248 -7.843 1.00 85.44 109 PHE A N 1
ATOM 938 C CA . PHE A 1 109 ? 14.128 9.052 -7.764 1.00 85.44 109 PHE A CA 1
ATOM 939 C C . PHE A 1 109 ? 15.406 8.275 -8.064 1.00 85.44 109 PHE A C 1
ATOM 941 O O . PHE A 1 109 ? 16.358 8.861 -8.562 1.00 85.44 109 PHE A O 1
ATOM 948 N N . GLU A 1 110 ? 15.467 6.980 -7.768 1.00 84.31 110 GLU A N 1
ATOM 949 C CA . GLU A 1 110 ? 16.702 6.211 -7.981 1.00 84.31 110 GLU A CA 1
ATOM 950 C C . GLU A 1 110 ? 16.696 5.418 -9.272 1.00 84.31 110 GLU A C 1
ATOM 952 O O . GLU A 1 110 ? 17.753 5.171 -9.845 1.00 84.31 110 GLU A O 1
ATOM 957 N N . VAL A 1 111 ? 15.515 5.008 -9.726 1.00 87.00 111 VAL A N 1
ATOM 958 C CA . VAL A 1 111 ? 15.374 4.280 -10.983 1.00 87.00 111 VAL A CA 1
ATOM 959 C C . VAL A 1 111 ? 15.042 5.256 -12.102 1.00 87.00 111 VAL A C 1
ATOM 961 O O . VAL A 1 111 ? 15.852 5.445 -13.009 1.00 87.00 111 VAL A O 1
ATOM 964 N N . ILE A 1 112 ? 13.873 5.901 -12.048 1.00 88.69 112 ILE A N 1
ATOM 965 C CA . ILE A 1 112 ? 13.381 6.711 -13.170 1.00 88.69 112 ILE A CA 1
ATOM 966 C C . ILE A 1 112 ? 14.214 7.982 -13.350 1.00 88.69 112 ILE A C 1
ATOM 968 O O . ILE A 1 112 ? 14.702 8.213 -14.449 1.00 88.69 112 ILE A O 1
ATOM 972 N N . GLU A 1 113 ? 14.434 8.777 -12.303 1.00 89.19 113 GLU A N 1
ATOM 973 C CA . GLU A 1 113 ? 15.184 10.035 -12.439 1.00 89.19 113 GLU A CA 1
ATOM 974 C C . GLU A 1 113 ? 16.648 9.794 -12.849 1.00 89.19 113 GLU A C 1
ATOM 976 O O . GLU A 1 113 ? 17.158 10.449 -13.756 1.00 89.19 113 GLU A O 1
ATOM 981 N N . CYS A 1 114 ? 17.332 8.811 -12.248 1.00 88.81 114 CYS A N 1
ATOM 982 C CA . CYS A 1 114 ? 18.716 8.496 -12.617 1.00 88.81 114 CYS A CA 1
ATOM 983 C C . CYS A 1 114 ? 18.839 7.982 -14.059 1.00 88.81 114 CYS A C 1
ATOM 985 O O . CYS A 1 114 ? 19.730 8.418 -14.790 1.00 88.81 114 CYS A O 1
ATOM 987 N N . SER A 1 115 ? 17.948 7.083 -14.490 1.00 89.38 115 SER A N 1
ATOM 988 C CA . SER A 1 115 ? 17.946 6.595 -15.877 1.00 89.38 115 SER A CA 1
ATOM 989 C C . SER A 1 115 ? 17.576 7.706 -16.866 1.00 89.38 115 SER A C 1
ATOM 991 O O . SER A 1 115 ? 18.159 7.786 -17.948 1.00 89.38 115 SER A O 1
ATOM 993 N N . TRP A 1 116 ? 16.672 8.610 -16.485 1.00 91.81 116 TRP A N 1
ATOM 994 C CA . TRP A 1 116 ? 16.304 9.778 -17.281 1.00 91.81 116 TRP A CA 1
ATOM 995 C C . TRP A 1 116 ? 17.488 10.729 -17.486 1.00 91.81 116 TRP A C 1
ATOM 997 O O . TRP A 1 116 ? 17.771 11.128 -18.615 1.00 91.81 116 TRP A O 1
ATOM 1007 N N . MET A 1 117 ? 18.232 11.036 -16.421 1.00 92.31 117 MET A N 1
ATOM 1008 C CA . MET A 1 117 ? 19.437 11.868 -16.502 1.00 92.31 117 MET A CA 1
ATOM 1009 C C . MET A 1 117 ? 20.506 11.248 -17.411 1.00 92.31 117 MET A C 1
ATOM 1011 O O . MET A 1 117 ? 21.077 11.949 -18.248 1.00 92.31 117 MET A O 1
ATOM 1015 N N . ASN A 1 118 ? 20.726 9.932 -17.316 1.00 90.50 118 ASN A N 1
ATOM 1016 C CA . ASN A 1 118 ? 21.652 9.216 -18.200 1.00 90.50 118 ASN A CA 1
ATOM 1017 C C . ASN A 1 118 ? 21.217 9.292 -19.672 1.00 90.50 118 ASN A C 1
ATOM 1019 O O . ASN A 1 118 ? 22.051 9.466 -20.562 1.00 90.50 118 ASN A O 1
ATOM 1023 N N . MET A 1 119 ? 19.913 9.174 -19.937 1.00 91.81 119 MET A N 1
ATOM 1024 C CA . MET A 1 119 ? 19.365 9.305 -21.284 1.00 91.81 119 MET A CA 1
ATOM 1025 C C . MET A 1 119 ? 19.587 10.717 -21.835 1.00 91.81 119 MET A C 1
ATOM 1027 O O . MET A 1 119 ? 20.044 10.854 -22.967 1.00 91.81 119 MET A O 1
ATOM 1031 N N . LEU A 1 120 ? 19.317 11.759 -21.043 1.00 92.75 120 LEU A N 1
ATOM 1032 C CA . LEU A 1 120 ? 19.527 13.150 -21.454 1.00 92.75 120 LEU A CA 1
ATOM 1033 C C . LEU A 1 120 ? 20.990 13.432 -21.810 1.00 92.75 120 LEU A C 1
ATOM 1035 O O . LEU A 1 120 ? 21.254 14.010 -22.862 1.00 92.75 120 LEU A O 1
ATOM 1039 N N . GLU A 1 121 ? 21.938 12.973 -20.989 1.00 92.69 121 GLU A N 1
ATOM 1040 C CA . GLU A 1 121 ? 23.369 13.151 -21.260 1.00 92.69 121 GLU A CA 1
ATOM 1041 C C . GLU A 1 121 ? 23.796 12.457 -22.565 1.00 92.69 121 GLU A C 1
ATOM 1043 O O . GLU A 1 121 ? 24.615 12.978 -23.327 1.00 92.69 121 GLU A O 1
ATOM 1048 N N . ARG A 1 122 ? 23.235 11.276 -22.850 1.00 90.56 122 ARG A N 1
ATOM 1049 C CA . ARG A 1 122 ? 23.501 10.553 -24.101 1.00 90.56 122 ARG A CA 1
ATOM 1050 C C . ARG A 1 122 ? 22.864 11.225 -25.310 1.00 90.56 122 ARG A C 1
ATOM 1052 O O . ARG A 1 122 ? 23.508 11.293 -26.351 1.00 90.56 122 ARG A O 1
ATOM 1059 N N . ILE A 1 123 ? 21.651 11.757 -25.168 1.00 91.25 123 ILE A N 1
ATOM 1060 C CA . ILE A 1 123 ? 20.967 12.507 -26.229 1.00 91.25 123 ILE A CA 1
ATOM 1061 C C . ILE A 1 123 ? 21.740 13.785 -26.571 1.00 91.25 123 ILE A C 1
ATOM 1063 O O . ILE A 1 123 ? 21.875 14.109 -27.746 1.00 91.25 123 ILE A O 1
ATOM 1067 N N . GLU A 1 124 ? 22.298 14.485 -25.582 1.00 91.62 124 GLU A N 1
ATOM 1068 C CA . GLU A 1 124 ? 23.097 15.696 -25.820 1.00 91.62 124 GLU A CA 1
ATOM 1069 C C . GLU A 1 124 ? 24.385 15.405 -26.612 1.00 91.62 124 GLU A C 1
ATOM 1071 O O . GLU A 1 124 ? 24.834 16.225 -27.413 1.00 91.62 124 GLU A O 1
ATOM 1076 N N . LYS A 1 125 ? 24.968 14.216 -26.425 1.00 91.44 125 LYS A N 1
ATOM 1077 C CA . LYS A 1 125 ? 26.195 13.775 -27.111 1.00 91.44 125 LYS A CA 1
ATOM 1078 C C . LYS A 1 125 ? 25.934 13.017 -28.419 1.00 91.44 125 LYS A C 1
ATOM 1080 O O . LYS A 1 125 ? 26.896 12.703 -29.127 1.00 91.44 125 LYS A O 1
ATOM 1085 N N . ALA A 1 126 ? 24.676 12.706 -28.727 1.00 90.75 126 ALA A N 1
ATOM 1086 C CA . ALA A 1 126 ? 24.288 11.903 -29.880 1.00 90.75 126 ALA A CA 1
ATOM 1087 C C . ALA A 1 126 ? 24.589 12.627 -31.198 1.00 90.75 126 ALA A C 1
ATOM 1089 O O . ALA A 1 126 ? 24.385 13.835 -31.331 1.00 90.75 126 ALA A O 1
ATOM 1090 N N . ARG A 1 127 ? 25.068 11.877 -32.196 1.00 88.75 127 ARG A N 1
ATOM 1091 C CA . ARG A 1 127 ? 25.358 12.410 -33.540 1.00 88.75 127 ARG A CA 1
ATOM 1092 C C . ARG A 1 127 ? 24.382 11.885 -34.583 1.00 88.75 127 ARG A C 1
ATOM 1094 O O . ARG A 1 127 ? 24.186 12.542 -35.604 1.00 88.75 127 ARG A O 1
ATOM 1101 N N . ALA A 1 128 ? 23.779 10.727 -34.326 1.00 90.88 128 ALA A N 1
ATOM 1102 C CA . ALA A 1 128 ? 22.793 10.092 -35.182 1.00 90.88 128 ALA A CA 1
ATOM 1103 C C . ALA A 1 128 ? 21.465 9.852 -34.449 1.00 90.88 128 ALA A C 1
ATOM 1105 O O . ALA A 1 128 ? 21.387 9.846 -33.221 1.00 90.88 128 ALA A O 1
ATOM 1106 N N . LEU A 1 129 ? 20.405 9.626 -35.230 1.00 86.38 129 LEU A N 1
ATOM 1107 C CA . LEU A 1 129 ? 19.086 9.274 -34.701 1.00 86.38 129 LEU A CA 1
ATOM 1108 C C . LEU A 1 129 ? 19.091 7.907 -34.004 1.00 86.38 129 LEU A C 1
ATOM 1110 O O . LEU A 1 129 ? 18.382 7.720 -33.017 1.00 86.38 129 LEU A O 1
ATOM 1114 N N . ASP A 1 130 ? 19.901 6.974 -34.502 1.00 87.38 130 ASP A N 1
ATOM 1115 C CA . ASP A 1 130 ? 20.026 5.633 -33.932 1.00 87.38 130 ASP A CA 1
ATOM 1116 C C . ASP A 1 130 ? 20.602 5.682 -32.509 1.00 87.38 130 ASP A C 1
ATOM 1118 O O . ASP A 1 130 ? 20.091 4.992 -31.631 1.00 87.38 130 ASP A O 1
ATOM 1122 N N . ASP A 1 131 ? 21.553 6.588 -32.245 1.00 88.50 131 ASP A N 1
ATOM 1123 C CA . ASP A 1 131 ? 22.105 6.820 -30.901 1.00 88.50 131 ASP A CA 1
ATOM 1124 C C . ASP A 1 131 ? 21.003 7.261 -29.912 1.00 88.50 131 ASP A C 1
ATOM 1126 O O . ASP A 1 131 ? 20.971 6.841 -28.753 1.00 88.50 131 ASP A O 1
ATOM 1130 N N . ILE A 1 132 ? 20.066 8.100 -30.376 1.00 89.12 132 ILE A N 1
ATOM 1131 C CA . ILE A 1 132 ? 18.918 8.565 -29.581 1.00 89.12 132 ILE A CA 1
ATOM 1132 C C . ILE A 1 132 ? 17.947 7.406 -29.322 1.00 89.12 132 ILE A C 1
ATOM 1134 O O . ILE A 1 132 ? 17.434 7.261 -28.210 1.00 89.12 132 ILE A O 1
ATOM 1138 N N . LEU A 1 133 ? 17.689 6.575 -30.337 1.00 88.94 133 LEU A N 1
ATOM 1139 C CA . LEU A 1 133 ? 16.806 5.417 -30.216 1.00 88.94 133 LEU A CA 1
ATOM 1140 C C . LEU A 1 133 ? 17.371 4.388 -29.226 1.00 88.94 133 LEU A C 1
ATOM 1142 O O . LEU A 1 133 ? 16.626 3.880 -28.388 1.00 88.94 133 LEU A O 1
ATOM 1146 N N . GLU A 1 134 ? 18.672 4.107 -29.299 1.00 89.44 134 GLU A N 1
ATOM 1147 C CA . GLU A 1 134 ? 19.366 3.189 -28.395 1.00 89.44 134 GLU A CA 1
ATOM 1148 C C . GLU A 1 134 ? 19.331 3.706 -26.952 1.00 89.44 134 GLU A C 1
ATOM 1150 O O . GLU A 1 134 ? 18.893 2.982 -26.055 1.00 89.44 134 GLU A O 1
ATOM 1155 N N . ALA A 1 135 ? 19.670 4.982 -26.729 1.00 90.44 135 ALA A N 1
ATOM 1156 C CA . ALA A 1 135 ? 19.607 5.597 -25.401 1.00 90.44 135 ALA A CA 1
ATOM 1157 C C . ALA A 1 135 ? 18.194 5.534 -24.792 1.00 90.44 135 ALA A C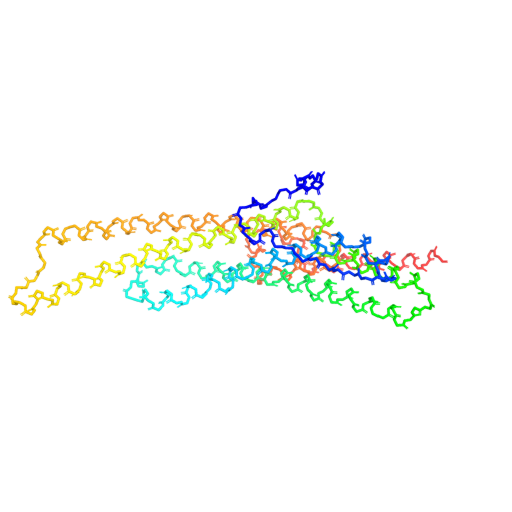 1
ATOM 1159 O O . ALA A 1 135 ? 18.032 5.250 -23.605 1.00 90.44 135 ALA A O 1
ATOM 1160 N N . HIS A 1 136 ? 17.158 5.748 -25.606 1.00 91.19 136 HIS A N 1
ATOM 1161 C CA . HIS A 1 136 ? 15.765 5.636 -25.179 1.00 91.19 136 HIS A CA 1
ATOM 1162 C C . HIS A 1 136 ? 15.347 4.189 -24.858 1.00 91.19 136 HIS A C 1
ATOM 1164 O O . HIS A 1 136 ? 14.614 3.944 -23.896 1.00 91.19 136 HIS A O 1
ATOM 1170 N N . GLN A 1 137 ? 15.804 3.207 -25.640 1.00 89.62 137 GLN A N 1
ATOM 1171 C CA . GLN A 1 137 ? 15.535 1.795 -25.358 1.00 89.62 137 GLN A CA 1
ATOM 1172 C C . GLN A 1 137 ? 16.234 1.319 -24.081 1.00 89.62 137 GLN A C 1
ATOM 1174 O O . GLN A 1 137 ? 15.634 0.548 -23.328 1.00 89.62 137 GLN A O 1
ATOM 1179 N N . GLU A 1 138 ? 17.457 1.790 -23.826 1.00 89.81 138 GLU A N 1
ATOM 1180 C CA . GLU A 1 138 ? 18.198 1.518 -22.592 1.00 89.81 138 GLU A CA 1
ATOM 1181 C C . GLU A 1 138 ? 17.502 2.144 -21.383 1.00 89.81 138 GLU A C 1
ATOM 1183 O O . GLU A 1 138 ? 17.220 1.427 -20.429 1.00 89.81 138 GLU A O 1
ATOM 1188 N N . PHE A 1 139 ? 17.078 3.411 -21.470 1.00 90.81 139 PHE A N 1
ATOM 1189 C CA . PHE A 1 139 ? 16.257 4.052 -20.435 1.00 90.81 139 PHE A CA 1
ATOM 1190 C C . PHE A 1 139 ? 15.027 3.216 -20.071 1.00 90.81 139 PHE A C 1
ATOM 1192 O O . PHE A 1 139 ? 14.770 2.941 -18.901 1.00 90.81 139 PHE A O 1
ATOM 1199 N N . LEU A 1 140 ? 14.261 2.778 -21.074 1.00 88.75 140 LEU A N 1
ATOM 1200 C CA . LEU A 1 140 ? 13.058 1.982 -20.836 1.00 88.75 140 LEU A CA 1
ATOM 1201 C C . LEU A 1 140 ? 13.363 0.613 -20.241 1.00 88.75 140 LEU A C 1
ATOM 1203 O O . LEU A 1 140 ? 12.548 0.090 -19.482 1.00 88.75 140 LEU A O 1
ATOM 1207 N N . LYS A 1 141 ? 14.496 0.015 -20.611 1.00 86.81 141 LYS A N 1
ATOM 1208 C CA . LYS A 1 141 ? 14.942 -1.255 -20.049 1.00 86.81 141 LYS A CA 1
ATOM 1209 C C . LYS A 1 141 ? 15.333 -1.078 -18.584 1.00 86.81 141 LYS A C 1
ATOM 1211 O O . LYS A 1 141 ? 14.800 -1.798 -17.750 1.00 86.81 141 LYS A O 1
ATOM 1216 N N . ASP A 1 142 ? 16.140 -0.072 -18.268 1.00 85.25 142 ASP A N 1
ATOM 1217 C CA . ASP A 1 142 ? 16.564 0.241 -16.902 1.00 85.25 142 ASP A CA 1
ATOM 1218 C C . ASP A 1 142 ? 15.370 0.603 -16.009 1.00 85.25 142 ASP A C 1
ATOM 1220 O O . ASP A 1 142 ? 15.257 0.115 -14.883 1.00 85.25 14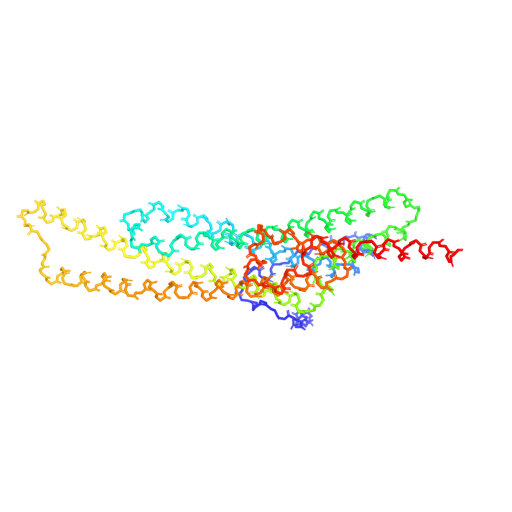2 ASP A O 1
ATOM 1224 N N . ALA A 1 143 ? 14.429 1.400 -16.523 1.00 85.31 143 ALA A N 1
ATOM 1225 C CA . ALA A 1 143 ? 13.209 1.757 -15.808 1.00 85.31 143 ALA A CA 1
ATOM 1226 C C . ALA A 1 143 ? 12.305 0.539 -15.556 1.00 85.31 143 ALA A C 1
ATOM 1228 O O . ALA A 1 143 ? 11.702 0.425 -14.490 1.00 85.31 143 ALA A O 1
ATOM 1229 N N . HIS A 1 144 ? 12.212 -0.385 -16.513 1.00 82.44 144 HIS A N 1
ATOM 1230 C CA . HIS A 1 144 ? 11.426 -1.610 -16.372 1.00 82.44 144 HIS A CA 1
ATOM 1231 C C . HIS A 1 144 ? 12.099 -2.615 -15.421 1.00 82.44 144 HIS A C 1
ATOM 1233 O O . HIS A 1 144 ? 11.438 -3.199 -14.560 1.00 82.44 144 HIS A O 1
ATOM 1239 N N . ASP A 1 145 ? 13.416 -2.784 -15.514 1.00 78.94 145 ASP A N 1
ATOM 1240 C CA . ASP A 1 145 ? 14.186 -3.683 -14.653 1.00 78.94 145 ASP A CA 1
ATOM 1241 C C . ASP A 1 145 ? 14.188 -3.174 -13.203 1.00 78.94 145 ASP A C 1
ATOM 1243 O O . ASP A 1 145 ? 13.885 -3.931 -12.276 1.00 78.94 145 ASP A O 1
ATOM 1247 N N . GLY A 1 146 ? 14.418 -1.871 -13.011 1.00 75.38 146 GLY A N 1
ATOM 1248 C CA . GLY A 1 146 ? 14.417 -1.225 -11.700 1.00 75.38 146 GLY A CA 1
ATOM 1249 C C . GLY A 1 146 ? 13.030 -1.077 -11.065 1.00 75.38 146 GLY A C 1
ATOM 1250 O O . GLY A 1 146 ? 12.918 -1.103 -9.844 1.00 75.38 146 GLY A O 1
ATOM 1251 N N . ALA A 1 147 ? 11.945 -1.007 -11.845 1.00 71.62 147 ALA A N 1
ATOM 1252 C CA . ALA A 1 147 ? 10.571 -0.994 -11.319 1.00 71.62 147 ALA A CA 1
ATOM 1253 C C . ALA A 1 147 ? 10.027 -2.398 -10.960 1.00 71.62 147 ALA A C 1
ATOM 1255 O O . ALA A 1 147 ? 8.812 -2.595 -10.890 1.00 71.62 147 ALA A O 1
ATOM 1256 N N . PHE A 1 148 ? 10.919 -3.362 -10.700 1.00 64.44 148 PHE A N 1
ATOM 1257 C CA . PHE A 1 148 ? 10.627 -4.722 -10.223 1.00 64.44 148 PHE A CA 1
ATOM 1258 C C . PHE A 1 148 ? 9.877 -5.633 -11.206 1.00 64.44 148 PHE A C 1
ATOM 1260 O O . PHE A 1 148 ? 9.312 -6.644 -10.788 1.00 64.44 148 PHE A O 1
ATOM 1267 N N . PHE A 1 149 ? 9.876 -5.337 -12.508 1.00 56.66 149 PHE A N 1
ATOM 1268 C CA . PHE A 1 149 ? 9.215 -6.215 -13.479 1.00 56.66 149 PHE A CA 1
ATOM 1269 C C . PHE A 1 149 ? 10.029 -7.473 -13.809 1.00 56.66 149 PHE A C 1
ATOM 1271 O O . PHE A 1 149 ? 9.438 -8.509 -14.103 1.00 56.66 149 PHE A O 1
ATOM 1278 N N . ASN A 1 150 ? 11.364 -7.398 -13.740 1.00 54.34 150 ASN A N 1
ATOM 1279 C CA . ASN A 1 150 ? 12.262 -8.514 -14.069 1.00 54.34 150 ASN A CA 1
ATOM 1280 C C . ASN A 1 150 ? 12.906 -9.190 -12.846 1.00 54.34 150 ASN A C 1
ATOM 1282 O O . ASN A 1 150 ? 13.497 -10.263 -12.973 1.00 54.34 150 ASN A O 1
ATOM 1286 N N . LEU A 1 151 ? 12.752 -8.623 -11.646 1.00 55.34 151 LEU A N 1
ATOM 1287 C CA . LEU A 1 151 ? 13.173 -9.280 -10.414 1.00 55.34 151 LEU A CA 1
ATOM 1288 C C . LEU A 1 151 ? 12.129 -10.313 -10.007 1.00 55.34 151 LEU A C 1
ATOM 1290 O O . LEU A 1 151 ? 11.114 -9.930 -9.443 1.00 55.34 151 LEU A O 1
ATOM 1294 N N . ASN A 1 152 ? 12.407 -11.592 -10.299 1.00 58.31 152 ASN A N 1
ATOM 1295 C CA . ASN A 1 152 ? 11.719 -12.808 -9.842 1.00 58.31 152 ASN A CA 1
ATOM 1296 C C . ASN A 1 152 ? 10.203 -12.634 -9.646 1.00 58.31 152 ASN A C 1
ATOM 1298 O O . ASN A 1 152 ? 9.799 -12.030 -8.662 1.00 58.31 152 ASN A O 1
ATOM 1302 N N . ALA A 1 153 ? 9.352 -13.256 -10.472 1.00 63.06 153 ALA A N 1
ATOM 1303 C CA . ALA A 1 153 ? 7.877 -13.191 -10.374 1.00 63.06 153 ALA A CA 1
ATOM 1304 C C . ALA A 1 153 ? 7.294 -13.282 -8.933 1.00 63.06 153 ALA A C 1
ATOM 1306 O O . ALA A 1 153 ? 6.222 -12.749 -8.636 1.00 63.06 153 ALA A O 1
ATOM 1307 N N . ASN A 1 154 ? 8.033 -13.905 -8.014 1.00 69.00 154 ASN A N 1
ATOM 1308 C CA . ASN A 1 154 ? 7.794 -13.926 -6.575 1.00 69.00 154 ASN A CA 1
ATOM 1309 C C . ASN A 1 154 ? 7.830 -12.541 -5.888 1.00 69.00 154 ASN A C 1
ATOM 1311 O O . ASN A 1 154 ? 6.937 -12.263 -5.099 1.00 69.00 154 ASN A O 1
ATOM 1315 N N . ILE A 1 155 ? 8.801 -11.656 -6.150 1.00 74.88 155 ILE A N 1
ATOM 1316 C CA . ILE A 1 155 ? 8.851 -10.301 -5.550 1.00 74.88 155 ILE A CA 1
ATOM 1317 C C . ILE A 1 155 ? 7.645 -9.501 -6.009 1.00 74.88 155 ILE A C 1
ATOM 1319 O O . ILE A 1 155 ? 6.942 -8.906 -5.194 1.00 74.88 155 ILE A O 1
ATOM 1323 N N . PHE A 1 156 ? 7.397 -9.554 -7.314 1.00 75.12 156 PHE A N 1
ATOM 1324 C CA . PHE A 1 156 ? 6.303 -8.863 -7.959 1.00 75.12 156 PHE A CA 1
ATOM 1325 C C . PHE A 1 156 ? 4.942 -9.240 -7.327 1.00 75.12 156 PHE A C 1
ATOM 1327 O O . PHE A 1 156 ? 4.217 -8.386 -6.814 1.00 75.12 156 PHE A O 1
ATOM 1334 N N . SER A 1 157 ? 4.639 -10.539 -7.255 1.00 80.88 157 SER A N 1
ATOM 1335 C CA . SER A 1 157 ? 3.408 -11.051 -6.627 1.00 80.88 157 SER A CA 1
ATOM 1336 C C . SER A 1 157 ? 3.338 -10.801 -5.115 1.00 80.88 157 SER A C 1
ATOM 1338 O O . SER A 1 157 ? 2.260 -10.546 -4.570 1.00 80.88 157 SER A O 1
ATOM 1340 N N . THR A 1 158 ? 4.478 -10.827 -4.421 1.00 83.12 158 THR A N 1
ATOM 1341 C CA . THR A 1 158 ? 4.545 -10.536 -2.983 1.00 83.12 158 THR A CA 1
ATOM 1342 C C . THR A 1 158 ? 4.271 -9.056 -2.701 1.00 83.12 158 THR A C 1
ATOM 1344 O O . THR A 1 158 ? 3.551 -8.745 -1.751 1.00 83.12 158 THR A O 1
ATOM 1347 N N . MET A 1 159 ? 4.780 -8.138 -3.529 1.00 81.94 159 MET A N 1
ATOM 1348 C CA . MET A 1 159 ? 4.477 -6.705 -3.433 1.00 81.94 159 MET A CA 1
ATOM 1349 C C . MET A 1 159 ? 2.995 -6.428 -3.684 1.00 81.94 159 MET A C 1
ATOM 1351 O O . MET A 1 159 ? 2.368 -5.738 -2.881 1.00 81.94 159 MET A O 1
ATOM 1355 N N . ASP A 1 160 ? 2.405 -7.025 -4.722 1.00 83.12 160 ASP A N 1
ATOM 1356 C CA . ASP A 1 160 ? 0.965 -6.904 -4.985 1.00 83.12 160 ASP A CA 1
ATOM 1357 C C . ASP A 1 160 ? 0.121 -7.472 -3.829 1.00 83.12 160 ASP A C 1
ATOM 1359 O O . ASP A 1 160 ? -0.921 -6.914 -3.462 1.00 83.12 160 ASP A O 1
ATOM 1363 N N . SER A 1 161 ? 0.592 -8.542 -3.186 1.00 87.06 161 SER A N 1
ATOM 1364 C CA . SER A 1 161 ? -0.042 -9.103 -1.988 1.00 87.06 161 SER A CA 1
ATOM 1365 C C . SER A 1 161 ? 0.078 -8.168 -0.775 1.00 87.06 161 SER A C 1
ATOM 1367 O O . SER A 1 161 ? -0.894 -7.997 -0.034 1.00 87.06 161 SER A O 1
ATOM 1369 N N . ALA A 1 162 ? 1.215 -7.483 -0.605 1.00 86.69 162 ALA A N 1
ATOM 1370 C CA . ALA A 1 162 ? 1.392 -6.453 0.421 1.00 86.69 162 ALA A CA 1
ATOM 1371 C C . ALA A 1 162 ? 0.471 -5.243 0.178 1.00 86.69 162 ALA A C 1
ATOM 1373 O O . ALA A 1 162 ? -0.204 -4.782 1.100 1.00 86.69 162 ALA A O 1
ATOM 1374 N N . PHE A 1 163 ? 0.362 -4.773 -1.067 1.00 86.75 163 PHE A N 1
ATOM 1375 C CA . PHE A 1 163 ? -0.581 -3.718 -1.454 1.00 86.75 163 PHE A CA 1
ATOM 1376 C C . PHE A 1 163 ? -2.031 -4.134 -1.210 1.00 86.75 163 PHE A C 1
ATOM 1378 O O . PHE A 1 163 ? -2.827 -3.361 -0.675 1.00 86.75 163 PHE A O 1
ATOM 1385 N N . SER A 1 164 ? -2.365 -5.386 -1.513 1.00 87.69 164 SER A N 1
ATOM 1386 C CA . SER A 1 164 ? -3.680 -5.949 -1.223 1.00 87.69 164 SER A CA 1
ATOM 1387 C C . SER A 1 164 ? -3.977 -5.971 0.279 1.00 87.69 164 SER A C 1
ATOM 1389 O O . SER A 1 164 ? -5.104 -5.671 0.672 1.00 87.69 164 SER A O 1
ATOM 1391 N N . ALA A 1 165 ? -2.991 -6.263 1.134 1.00 88.38 165 ALA A N 1
ATOM 1392 C CA . ALA A 1 165 ? -3.145 -6.183 2.588 1.00 88.38 165 ALA A CA 1
ATOM 1393 C C . ALA A 1 165 ? -3.420 -4.743 3.067 1.00 88.38 165 ALA A C 1
ATOM 1395 O O . ALA A 1 165 ? -4.313 -4.539 3.889 1.00 88.38 165 ALA A O 1
ATOM 1396 N N . CYS A 1 166 ? -2.753 -3.739 2.488 1.00 89.00 166 CYS A N 1
ATOM 1397 C CA . CYS A 1 166 ? -3.042 -2.324 2.757 1.00 89.00 166 CYS A CA 1
ATOM 1398 C C . CYS A 1 166 ? -4.483 -1.940 2.370 1.00 89.00 166 CYS A C 1
ATOM 1400 O O . CYS A 1 166 ? -5.171 -1.250 3.121 1.00 89.00 166 CYS A O 1
ATOM 1402 N N . LEU A 1 167 ? -4.979 -2.426 1.227 1.00 88.38 167 LEU A N 1
ATOM 1403 C CA . LEU A 1 167 ? -6.366 -2.194 0.805 1.00 88.38 167 LEU A CA 1
ATOM 1404 C C . LEU A 1 167 ? -7.385 -2.937 1.688 1.00 88.38 167 LEU A C 1
ATOM 1406 O O . LEU A 1 167 ? -8.499 -2.455 1.876 1.00 88.38 167 LEU A O 1
ATOM 1410 N N . LYS A 1 168 ? -7.034 -4.108 2.235 1.00 90.00 168 LYS A N 1
ATOM 1411 C CA . LYS A 1 168 ? -7.873 -4.805 3.227 1.00 90.00 168 LYS A CA 1
ATOM 1412 C C .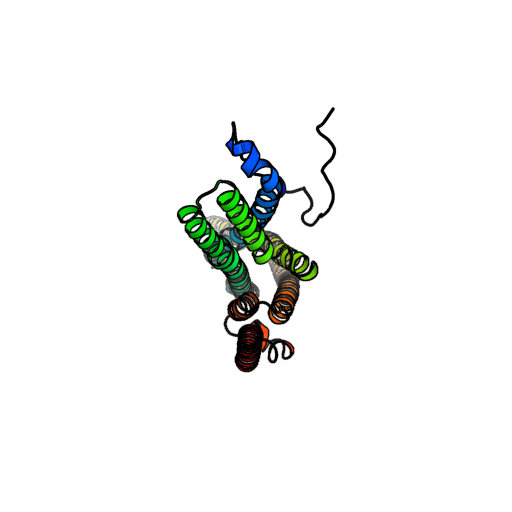 LYS A 1 168 ? -7.953 -4.022 4.538 1.00 90.00 168 LYS A C 1
ATOM 1414 O O . LYS A 1 168 ? -9.031 -3.966 5.126 1.00 90.00 168 LYS A O 1
ATOM 1419 N N . LEU A 1 169 ? -6.847 -3.402 4.966 1.00 89.88 169 LEU A N 1
ATOM 1420 C CA . LEU A 1 169 ? -6.825 -2.556 6.162 1.00 89.88 169 LEU A CA 1
ATOM 1421 C C . LEU A 1 169 ? -7.793 -1.379 6.031 1.00 89.88 169 LEU A C 1
ATOM 1423 O O . LEU A 1 169 ? -8.495 -1.072 6.988 1.00 89.88 169 LEU A O 1
ATOM 1427 N N . GLU A 1 170 ? -7.870 -0.758 4.853 1.00 90.44 170 GLU A N 1
ATOM 1428 C CA . GLU A 1 170 ? -8.820 0.328 4.605 1.00 90.44 170 GLU A CA 1
ATOM 1429 C C . GLU A 1 170 ? -10.272 -0.119 4.817 1.00 90.44 170 GLU A C 1
ATOM 1431 O O . GLU A 1 170 ? -10.986 0.491 5.610 1.00 90.44 170 GLU A O 1
ATOM 1436 N N . LYS A 1 171 ? -10.691 -1.231 4.203 1.00 90.38 171 LYS A N 1
ATOM 1437 C CA . LYS A 1 171 ? -12.046 -1.777 4.392 1.00 90.38 171 LYS A CA 1
ATOM 1438 C C . LYS A 1 171 ? -12.340 -2.110 5.854 1.00 90.38 171 LYS A C 1
ATOM 1440 O O . LYS A 1 171 ? -13.426 -1.821 6.355 1.00 90.38 171 LYS A O 1
ATOM 1445 N N . TRP A 1 172 ? -11.372 -2.718 6.541 1.00 92.44 172 TRP A N 1
ATOM 1446 C CA . TRP A 1 172 ? -11.494 -3.036 7.962 1.00 92.44 172 TRP A CA 1
ATOM 1447 C C . TRP A 1 172 ? -11.655 -1.765 8.806 1.00 92.44 172 TRP A C 1
ATOM 1449 O O . TRP A 1 172 ? -12.525 -1.705 9.673 1.00 92.44 172 TRP A O 1
ATOM 1459 N N . GLN A 1 173 ? -10.870 -0.725 8.518 1.00 91.06 173 GLN A N 1
ATOM 1460 C CA . GLN A 1 173 ? -10.921 0.542 9.240 1.00 91.06 173 GLN A CA 1
ATOM 1461 C C . GLN A 1 173 ? -12.254 1.267 9.025 1.00 91.06 173 GLN A C 1
ATOM 1463 O O . GLN A 1 173 ? -12.809 1.797 9.987 1.00 91.06 173 GLN A O 1
ATOM 1468 N N . GLN A 1 174 ? -12.787 1.262 7.799 1.00 90.56 174 GLN A N 1
ATOM 1469 C CA . GLN A 1 174 ? -14.115 1.810 7.515 1.00 90.56 174 GLN A CA 1
ATOM 1470 C C . GLN A 1 174 ? -15.188 1.117 8.365 1.00 90.56 174 GLN A C 1
ATOM 1472 O O . GLN A 1 174 ? -15.919 1.787 9.089 1.00 90.56 174 GLN A O 1
ATOM 1477 N N . ASN A 1 175 ? -15.210 -0.222 8.377 1.00 91.12 175 ASN A N 1
ATOM 1478 C CA . ASN A 1 175 ? -16.147 -0.989 9.202 1.00 91.12 175 ASN A CA 1
ATOM 1479 C C . ASN A 1 175 ? -15.978 -0.693 10.707 1.00 91.12 175 ASN A C 1
ATOM 1481 O O . ASN A 1 175 ? -16.956 -0.486 11.426 1.00 91.12 175 ASN A O 1
ATOM 1485 N N . PHE A 1 176 ? -14.734 -0.619 11.190 1.00 90.88 176 PHE A N 1
ATOM 1486 C CA . PHE A 1 176 ? -14.437 -0.275 12.580 1.00 90.88 176 PHE A CA 1
ATOM 1487 C C . PHE A 1 176 ? -14.992 1.104 12.961 1.00 90.88 176 PHE A C 1
ATOM 1489 O O . PHE A 1 176 ? -15.641 1.241 14.004 1.00 90.88 176 PHE A O 1
ATOM 1496 N N . TYR A 1 177 ? -14.774 2.126 12.127 1.00 90.19 177 TYR A N 1
ATOM 1497 C CA . TYR A 1 177 ? -15.291 3.461 12.408 1.00 90.19 177 TYR A CA 1
ATOM 1498 C C . TYR A 1 177 ? -16.804 3.553 12.260 1.00 90.19 177 TYR A C 1
ATOM 1500 O O . TYR A 1 177 ? -17.418 4.225 13.084 1.00 90.19 177 TYR A O 1
ATOM 1508 N N . ASP A 1 178 ? -17.425 2.839 11.323 1.00 90.62 178 ASP A N 1
ATOM 1509 C CA . ASP A 1 178 ? -18.886 2.786 11.210 1.00 90.62 178 ASP A CA 1
ATOM 1510 C C . ASP A 1 178 ? -19.529 2.218 12.483 1.00 90.62 178 ASP A C 1
ATOM 1512 O O . ASP A 1 178 ? -20.496 2.782 12.999 1.00 90.62 178 ASP A O 1
ATOM 1516 N N . LEU A 1 179 ? -18.964 1.144 13.046 1.00 88.44 179 LEU A N 1
ATOM 1517 C CA . LEU A 1 179 ? -19.411 0.582 14.325 1.00 88.44 179 LEU A CA 1
ATOM 1518 C C . LEU A 1 179 ? -19.210 1.568 15.483 1.00 88.44 179 LEU A C 1
ATOM 1520 O O . LEU A 1 179 ? -20.129 1.793 16.273 1.00 88.44 179 LEU A O 1
ATOM 1524 N N . CYS A 1 180 ? -18.039 2.204 15.561 1.00 88.38 180 CYS A N 1
ATOM 1525 C CA . CYS A 1 180 ? -17.760 3.202 16.594 1.00 88.38 180 CYS A CA 1
ATOM 1526 C C . CYS A 1 180 ? -18.686 4.423 16.487 1.00 88.38 180 CYS A C 1
ATOM 1528 O O . CYS A 1 180 ? -19.123 4.960 17.503 1.00 88.38 180 CYS A O 1
ATOM 1530 N N . MET A 1 181 ? -18.996 4.875 15.272 1.00 89.44 181 MET A N 1
ATOM 1531 C CA . MET A 1 181 ? -19.875 6.019 15.037 1.00 89.44 181 MET A CA 1
ATOM 1532 C C . MET A 1 181 ? -21.333 5.690 15.364 1.00 89.44 181 MET A C 1
ATOM 1534 O O . MET A 1 181 ? -22.013 6.533 15.953 1.00 89.44 181 MET A O 1
ATOM 1538 N N . LYS A 1 182 ? -21.799 4.468 15.066 1.00 88.56 182 LYS A N 1
ATOM 1539 C CA . LYS A 1 182 ? -23.120 3.980 15.494 1.00 88.56 182 LYS A CA 1
ATOM 1540 C C . LYS A 1 182 ? -23.246 3.998 17.016 1.00 88.56 182 LYS A C 1
ATOM 1542 O O . LYS A 1 182 ? -24.167 4.628 17.532 1.00 88.56 182 LYS A O 1
ATOM 1547 N N . GLU A 1 183 ? -22.281 3.423 17.731 1.00 86.88 183 GLU A N 1
ATOM 1548 C CA . GLU A 1 183 ? -22.292 3.416 19.201 1.00 86.88 183 GLU A CA 1
ATOM 1549 C C . GLU A 1 183 ? -22.199 4.836 19.785 1.00 86.88 183 GLU A C 1
ATOM 1551 O O . GLU A 1 183 ? -22.930 5.188 20.712 1.00 86.88 183 GLU A O 1
ATOM 1556 N N . LEU A 1 184 ? -21.375 5.710 19.196 1.00 87.44 184 LEU A N 1
ATOM 1557 C CA . LEU A 1 184 ? -21.294 7.113 19.609 1.00 87.44 184 LEU A CA 1
ATOM 1558 C C . LEU A 1 184 ? -22.629 7.847 19.426 1.00 87.44 184 LEU A C 1
ATOM 1560 O O . LEU A 1 184 ? -23.016 8.637 20.289 1.00 87.44 184 LEU A O 1
ATOM 1564 N N . SER A 1 185 ? -23.323 7.615 18.309 1.00 88.19 185 SER A N 1
ATOM 1565 C CA . SER A 1 185 ? -24.631 8.222 18.045 1.00 88.19 185 SER A CA 1
ATOM 1566 C C . SER A 1 185 ? -25.691 7.740 19.038 1.00 88.19 185 SER A C 1
ATOM 1568 O O . SER A 1 185 ? -26.457 8.557 19.546 1.00 88.19 185 SER A O 1
ATOM 1570 N N . ALA A 1 186 ? -25.659 6.456 19.406 1.00 8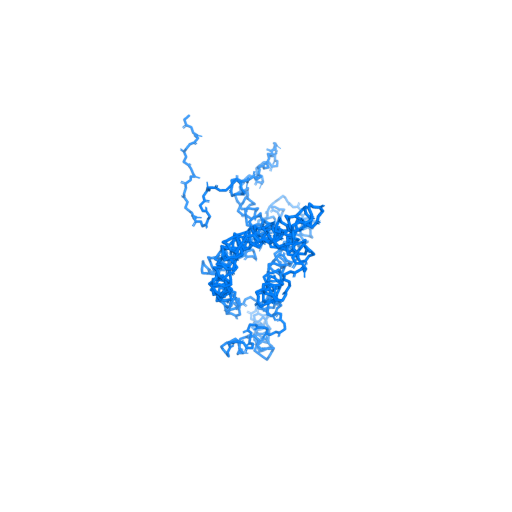6.31 186 ALA A N 1
ATOM 1571 C CA . ALA A 1 186 ? -26.558 5.882 20.396 1.00 86.31 186 ALA A CA 1
ATOM 1572 C C . ALA A 1 186 ? -26.322 6.474 21.798 1.00 86.31 186 ALA A C 1
ATOM 1574 O O . ALA A 1 186 ? -27.277 6.878 22.459 1.00 86.31 186 ALA A O 1
ATOM 1575 N N . ARG A 1 187 ? -25.056 6.637 22.221 1.00 84.81 187 ARG A N 1
ATOM 1576 C CA . ARG A 1 187 ? -24.716 7.303 23.498 1.00 84.81 187 ARG A CA 1
ATOM 1577 C C . ARG A 1 187 ? -25.178 8.763 23.534 1.00 84.81 187 ARG A C 1
ATOM 1579 O O . ARG A 1 187 ? -25.714 9.210 24.542 1.00 84.81 187 ARG A O 1
ATOM 1586 N N . LYS A 1 188 ? -25.018 9.505 22.432 1.00 86.56 188 LYS A N 1
ATOM 1587 C CA . LYS A 1 188 ? -25.503 10.894 22.340 1.00 86.56 188 LYS A CA 1
ATOM 1588 C C . LYS A 1 188 ? -27.028 10.986 22.398 1.00 86.56 188 LYS A C 1
ATOM 1590 O O . LYS A 1 188 ? -27.547 11.840 23.111 1.00 86.56 188 LYS A O 1
ATOM 1595 N N . ALA A 1 189 ? -27.735 10.103 21.692 1.00 86.50 189 ALA A N 1
ATOM 1596 C CA . ALA A 1 189 ? -29.195 10.051 21.729 1.00 86.50 189 ALA A CA 1
ATOM 1597 C C . ALA A 1 189 ? -29.707 9.739 23.144 1.00 86.50 189 ALA A C 1
ATOM 1599 O O . ALA A 1 189 ? -30.656 10.360 23.616 1.00 86.50 189 ALA A O 1
ATOM 1600 N N . GLU A 1 190 ? -29.045 8.829 23.860 1.00 81.62 190 GLU A N 1
ATOM 1601 C CA . GLU A 1 190 ? -29.359 8.523 25.257 1.00 81.62 190 GLU A CA 1
ATOM 1602 C C . GLU A 1 190 ? -29.185 9.751 26.168 1.00 81.62 190 GLU A C 1
ATOM 1604 O O . GLU A 1 190 ? -30.094 10.096 26.927 1.00 81.62 190 GLU A O 1
ATOM 1609 N N . GLU A 1 191 ? -28.066 10.471 26.043 1.00 83.88 191 GLU A N 1
ATOM 1610 C CA . GLU A 1 191 ? -27.826 11.719 26.780 1.00 83.88 191 GLU A CA 1
ATOM 1611 C C . GLU A 1 191 ? -28.882 12.798 26.476 1.00 83.88 191 GLU A C 1
ATOM 1613 O O . GLU A 1 191 ? -29.319 13.514 27.381 1.00 83.88 191 GLU A O 1
ATOM 1618 N N . GLU A 1 192 ? -29.316 12.927 25.222 1.00 84.88 192 GLU A N 1
ATOM 1619 C CA . GLU A 1 192 ? -30.379 13.858 24.824 1.00 84.88 192 GLU A CA 1
ATOM 1620 C C . GLU A 1 192 ? -31.734 13.475 25.425 1.00 84.88 192 GLU A C 1
ATOM 1622 O O . GLU A 1 192 ? -32.442 14.338 25.953 1.00 84.88 192 GLU A O 1
ATOM 1627 N N . MET A 1 193 ? -32.073 12.185 25.437 1.00 81.62 193 MET A N 1
ATOM 1628 C CA . MET A 1 193 ? -33.309 11.699 26.052 1.00 81.62 193 MET A CA 1
ATOM 1629 C C . MET A 1 193 ? -33.335 11.957 27.562 1.00 81.62 193 MET A C 1
ATOM 1631 O O . MET A 1 193 ? -34.373 12.366 28.086 1.00 81.62 193 MET A O 1
ATOM 1635 N N . ILE A 1 194 ? -32.194 11.806 28.243 1.00 81.44 194 ILE A N 1
ATOM 1636 C CA . ILE A 1 194 ? -32.042 12.135 29.670 1.00 81.44 194 ILE A CA 1
ATOM 1637 C C . ILE A 1 194 ? -32.225 13.642 29.915 1.00 81.44 194 ILE A C 1
ATOM 1639 O O . ILE A 1 194 ? -32.870 14.044 30.888 1.00 81.44 194 ILE A O 1
ATOM 1643 N N . LYS A 1 195 ? -31.703 14.502 29.030 1.00 83.19 195 LYS A N 1
ATOM 1644 C CA . LYS A 1 195 ? -31.910 15.959 29.127 1.00 83.19 195 LYS A CA 1
ATOM 1645 C C . LYS A 1 195 ? -33.387 16.323 28.969 1.00 83.19 195 LYS A C 1
ATOM 1647 O O . LYS A 1 195 ? -33.915 17.090 29.772 1.00 83.19 195 LYS A O 1
ATOM 1652 N N . ILE A 1 196 ? -34.073 15.743 27.982 1.00 81.81 196 ILE A N 1
ATOM 1653 C CA . ILE A 1 196 ? -35.502 15.992 27.732 1.00 81.81 196 ILE A CA 1
ATOM 1654 C C . ILE A 1 196 ? -36.361 15.513 28.911 1.00 81.81 196 ILE A C 1
ATOM 1656 O O . ILE A 1 196 ? -37.296 16.209 29.311 1.00 81.81 196 ILE A O 1
ATOM 1660 N N . SER A 1 197 ? -36.063 14.344 29.487 1.00 78.50 197 SER A N 1
ATOM 1661 C CA . SER A 1 197 ? -36.793 13.835 30.654 1.00 78.50 197 SER A CA 1
ATOM 1662 C C . SER A 1 197 ? -36.553 14.693 31.900 1.00 78.50 197 SER A C 1
ATOM 1664 O O . SER A 1 197 ? -37.502 14.971 32.635 1.00 78.50 197 SER A O 1
ATOM 1666 N N . GLY A 1 198 ? -35.324 15.197 32.078 1.00 78.38 198 GLY A N 1
ATOM 1667 C CA . GLY A 1 198 ? -34.969 16.145 33.137 1.00 78.38 198 GLY A CA 1
ATOM 1668 C C . GLY A 1 198 ? -35.773 17.447 33.069 1.00 78.38 198 GLY A C 1
ATOM 1669 O O . GLY A 1 198 ? -36.301 17.888 34.086 1.00 78.38 198 GLY A O 1
ATOM 1670 N N . VAL A 1 199 ? -35.963 18.015 31.872 1.00 78.00 199 VAL A N 1
ATOM 1671 C CA . VAL A 1 199 ? -36.808 19.212 31.670 1.00 78.00 199 VAL A CA 1
ATOM 1672 C C . VAL A 1 199 ? -38.289 18.923 31.953 1.00 78.00 199 VAL A C 1
ATOM 1674 O O . VAL A 1 199 ? -39.001 19.778 32.468 1.00 78.00 199 VAL A O 1
ATOM 1677 N N . LYS A 1 200 ? -38.760 17.703 31.666 1.00 77.44 200 LYS A N 1
ATOM 1678 C CA . LYS A 1 200 ? -40.139 17.262 31.949 1.00 77.44 200 LYS A CA 1
ATOM 1679 C C . LYS A 1 200 ? -40.382 16.880 33.420 1.00 77.44 200 LYS A C 1
ATOM 1681 O O . LYS A 1 200 ? -41.487 16.453 33.747 1.00 77.44 200 LYS A O 1
ATOM 1686 N N . GLY A 1 201 ? -39.377 16.986 34.294 1.00 71.19 201 GLY A N 1
ATOM 1687 C CA . GLY A 1 201 ? -39.491 16.686 35.728 1.00 71.19 201 GLY A CA 1
ATOM 1688 C C . GLY A 1 201 ? -39.591 15.195 36.079 1.00 71.19 201 GLY A C 1
ATOM 1689 O O . GLY A 1 201 ? -39.790 14.857 37.244 1.00 71.19 201 GLY A O 1
ATOM 1690 N N . LYS A 1 202 ? -39.435 14.287 35.103 1.00 65.88 202 LYS A N 1
ATOM 1691 C CA . LYS A 1 202 ? -39.321 12.838 35.338 1.00 65.88 202 LYS A CA 1
ATOM 1692 C C . LYS A 1 202 ? -37.847 12.449 35.263 1.00 65.88 202 LYS A C 1
ATOM 1694 O O . LYS A 1 202 ? -37.258 12.415 34.185 1.00 65.88 202 LYS A O 1
ATOM 1699 N N . TYR A 1 203 ? -37.245 12.173 36.414 1.00 55.41 203 TYR A N 1
ATOM 1700 C CA . TYR A 1 203 ? -35.849 11.751 36.495 1.00 55.41 203 TYR A CA 1
ATOM 1701 C C . TYR A 1 203 ? -35.701 10.273 36.108 1.00 55.41 203 TYR A C 1
ATOM 1703 O O . TYR A 1 203 ? -36.346 9.409 36.698 1.00 55.41 203 TYR A O 1
ATOM 1711 N N . GLY A 1 204 ? -34.814 9.992 35.149 1.00 58.06 204 GLY A N 1
ATOM 1712 C CA . GLY A 1 204 ? -34.401 8.638 34.768 1.00 58.06 204 GLY A CA 1
ATOM 1713 C C . GLY A 1 204 ? -35.006 8.099 33.465 1.00 58.06 204 GLY A C 1
ATOM 1714 O O . GLY A 1 204 ? -36.053 8.541 32.995 1.00 58.06 204 GLY A O 1
ATOM 1715 N N . LEU A 1 205 ? -34.307 7.122 32.881 1.00 63.06 205 LEU A N 1
ATOM 1716 C CA . LEU A 1 205 ? -34.798 6.256 31.806 1.00 63.06 205 LEU A CA 1
ATOM 1717 C C . LEU A 1 205 ? -35.641 5.121 32.410 1.00 63.06 205 LEU A C 1
ATOM 1719 O O . LEU A 1 205 ? -35.383 4.690 33.535 1.00 63.06 205 LEU A O 1
ATOM 1723 N N . THR A 1 206 ? -36.624 4.609 31.662 1.00 71.88 206 THR A N 1
ATOM 1724 C CA . THR A 1 206 ? -37.356 3.387 32.037 1.00 71.88 206 THR A CA 1
ATOM 1725 C C . THR A 1 206 ? -36.366 2.235 32.247 1.00 71.88 206 THR A C 1
ATOM 1727 O O . THR A 1 206 ? -35.410 2.116 31.479 1.00 71.88 206 THR A O 1
ATOM 1730 N N . ALA A 1 207 ? -36.588 1.391 33.262 1.00 68.12 207 ALA A N 1
ATOM 1731 C CA . ALA A 1 207 ? -35.694 0.275 33.599 1.00 68.12 207 ALA A CA 1
ATOM 1732 C C . ALA A 1 207 ? -35.400 -0.635 32.390 1.00 68.12 207 ALA A C 1
ATOM 1734 O O . ALA A 1 207 ? -34.249 -1.014 32.186 1.00 68.12 207 ALA A O 1
ATOM 1735 N N . ASP A 1 208 ? -36.404 -0.871 31.542 1.00 70.19 208 ASP A N 1
ATOM 1736 C CA . ASP A 1 208 ? -36.277 -1.679 30.323 1.00 70.19 208 ASP A CA 1
ATOM 1737 C C . ASP A 1 208 ? -35.296 -1.064 29.315 1.00 70.19 208 ASP A C 1
ATOM 1739 O O . ASP A 1 208 ? -34.387 -1.737 28.841 1.00 70.19 208 ASP A O 1
ATOM 1743 N N . LYS A 1 209 ? -35.383 0.252 29.076 1.00 72.94 209 LYS A N 1
ATOM 1744 C CA . LYS A 1 209 ? -34.469 0.963 28.161 1.00 72.94 209 LYS A CA 1
ATOM 1745 C C . LYS A 1 209 ? -33.033 0.982 28.670 1.00 72.94 209 LYS A C 1
ATOM 1747 O O . LYS A 1 209 ? -32.097 0.977 27.880 1.00 72.94 209 LYS A O 1
ATOM 1752 N N . ARG A 1 210 ? -32.850 1.021 29.991 1.00 69.00 210 ARG A N 1
ATOM 1753 C CA . ARG A 1 210 ? -31.520 0.937 30.601 1.00 69.00 210 ARG A CA 1
ATOM 1754 C C . ARG A 1 210 ? -30.918 -0.454 30.404 1.00 69.00 210 ARG A C 1
ATOM 1756 O O . ARG A 1 210 ? -29.748 -0.561 30.062 1.00 69.00 210 ARG A O 1
ATOM 1763 N N . LEU A 1 211 ? -31.732 -1.498 30.562 1.00 70.81 211 LEU A N 1
ATOM 1764 C CA . LEU A 1 211 ? -31.311 -2.881 30.361 1.00 70.81 211 LEU A CA 1
ATOM 1765 C C . LEU A 1 211 ? -30.951 -3.165 28.892 1.00 70.81 211 LEU A C 1
ATOM 1767 O O . LEU A 1 211 ? -29.920 -3.781 28.634 1.00 70.81 211 LEU A O 1
ATOM 1771 N N . GLU A 1 212 ? -31.753 -2.675 27.942 1.00 77.25 212 GLU A N 1
ATOM 1772 C CA . GLU A 1 212 ? -31.478 -2.771 26.498 1.00 77.25 212 GLU A CA 1
ATOM 1773 C C . GLU A 1 212 ? -30.151 -2.085 26.131 1.00 77.25 212 GLU A C 1
ATOM 1775 O O . GLU A 1 212 ? -29.303 -2.675 25.463 1.00 77.25 212 GLU A O 1
ATOM 1780 N N . ARG A 1 213 ? -29.907 -0.871 26.640 1.00 74.44 213 ARG A N 1
ATOM 1781 C CA . ARG A 1 213 ? -28.650 -0.140 26.400 1.00 74.44 213 ARG A CA 1
ATOM 1782 C C . ARG A 1 213 ? -27.435 -0.815 27.031 1.00 74.44 213 ARG A C 1
ATOM 1784 O O . ARG A 1 213 ? -26.369 -0.857 26.414 1.00 74.44 213 ARG A O 1
ATOM 1791 N N . ASP A 1 214 ? -27.589 -1.376 28.228 1.00 76.31 214 ASP A N 1
ATOM 1792 C CA . ASP A 1 214 ? -26.532 -2.151 28.882 1.00 76.31 214 ASP A CA 1
ATOM 1793 C C . ASP A 1 214 ? -26.211 -3.438 28.098 1.00 76.31 214 ASP A C 1
ATOM 1795 O O . ASP A 1 214 ? -25.050 -3.848 28.041 1.00 76.31 214 ASP A O 1
ATOM 1799 N N . GLN A 1 215 ? -27.204 -4.063 27.454 1.00 78.94 215 GLN A N 1
ATOM 1800 C CA . GLN A 1 215 ? -26.989 -5.195 26.545 1.00 78.94 215 GLN A CA 1
ATOM 1801 C C . GLN A 1 215 ? -26.252 -4.766 25.271 1.00 78.94 215 GLN A C 1
ATOM 1803 O O . GLN A 1 215 ? -25.257 -5.391 24.911 1.00 78.94 215 GLN A O 1
ATOM 1808 N N . GLU A 1 216 ? -26.671 -3.679 24.620 1.00 78.94 216 GLU A N 1
ATOM 1809 C CA . GLU A 1 216 ? -26.017 -3.157 23.409 1.00 78.94 216 GLU A CA 1
ATOM 1810 C C . GLU A 1 216 ? -24.555 -2.764 23.661 1.00 78.94 216 GLU A C 1
ATOM 1812 O O . GLU A 1 216 ? -23.673 -3.087 22.861 1.00 78.94 216 GLU A O 1
ATOM 1817 N N . ARG A 1 217 ? -24.268 -2.143 24.812 1.00 79.75 217 ARG A N 1
ATOM 1818 C CA . ARG A 1 217 ? -22.895 -1.813 25.214 1.00 79.75 217 ARG A CA 1
ATOM 1819 C C . ARG A 1 217 ? -22.046 -3.068 25.414 1.00 79.75 217 ARG A C 1
ATOM 1821 O O . ARG A 1 217 ? -20.909 -3.100 24.949 1.00 79.75 217 ARG A O 1
ATOM 1828 N N . LYS A 1 218 ? -22.587 -4.107 26.058 1.00 81.38 218 LYS A N 1
ATOM 1829 C CA . LYS A 1 218 ? -21.885 -5.391 26.229 1.00 81.38 218 LYS A CA 1
ATOM 1830 C C . LYS A 1 218 ? -21.602 -6.064 24.889 1.00 81.38 218 LYS A C 1
ATOM 1832 O O . LYS A 1 218 ? -20.484 -6.511 24.665 1.00 81.38 218 LYS A O 1
ATOM 1837 N N . LEU A 1 219 ? -22.568 -6.061 23.970 1.00 82.25 219 LEU A N 1
ATOM 1838 C CA . LEU A 1 219 ? -22.374 -6.587 22.615 1.00 82.25 219 LEU A CA 1
ATOM 1839 C C . LEU A 1 219 ? -21.263 -5.832 21.871 1.00 82.25 219 LEU A C 1
ATOM 1841 O O . LEU A 1 219 ? -20.439 -6.452 21.198 1.00 82.25 219 LEU A O 1
ATOM 1845 N N . PHE A 1 220 ? -21.197 -4.506 22.016 1.00 83.56 220 PHE A N 1
ATOM 1846 C CA . PHE A 1 220 ? -20.110 -3.704 21.456 1.00 83.56 220 PHE A CA 1
ATOM 1847 C C . PHE A 1 220 ? -18.752 -4.068 22.075 1.00 83.56 220 PHE A C 1
ATOM 1849 O O . PHE A 1 220 ? -17.791 -4.311 21.343 1.00 83.56 220 PHE A O 1
ATOM 1856 N N . GLU A 1 221 ? -18.676 -4.171 23.403 1.00 82.38 221 GLU A N 1
ATOM 1857 C CA . GLU A 1 221 ? -17.461 -4.566 24.129 1.00 82.38 221 GLU A CA 1
ATOM 1858 C C . GLU A 1 221 ? -16.974 -5.972 23.736 1.00 82.38 221 GLU A C 1
ATOM 1860 O O . GLU A 1 221 ? -15.771 -6.181 23.588 1.00 82.38 221 GLU A O 1
ATOM 1865 N N . GLU A 1 222 ? -17.883 -6.912 23.466 1.00 85.94 222 GLU A N 1
ATOM 1866 C CA . GLU A 1 222 ? -17.568 -8.253 22.952 1.00 85.94 222 GLU A CA 1
ATOM 1867 C C . GLU A 1 222 ? -17.098 -8.256 21.486 1.00 85.94 222 GLU A C 1
ATOM 1869 O O . GLU A 1 222 ? -16.364 -9.156 21.061 1.00 85.94 222 GLU A O 1
ATOM 1874 N N . CYS A 1 223 ? -17.486 -7.255 20.691 1.00 85.94 223 CYS A N 1
ATOM 1875 C CA . CYS A 1 223 ? -17.055 -7.123 19.297 1.00 85.94 223 CYS A CA 1
ATOM 1876 C C . CYS A 1 223 ? -15.641 -6.538 19.163 1.00 85.94 223 CYS A C 1
ATOM 1878 O O . CYS A 1 223 ? -14.900 -6.925 18.256 1.00 85.94 223 CYS A O 1
ATOM 1880 N N . LEU A 1 224 ? -15.225 -5.654 20.075 1.00 85.75 224 LEU A N 1
ATOM 1881 C CA . LEU A 1 224 ? -13.888 -5.046 20.077 1.00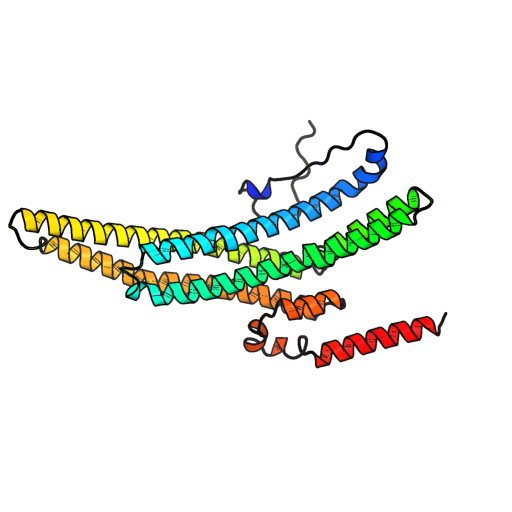 85.75 224 LEU A CA 1
ATOM 1882 C C . LEU A 1 224 ? -12.722 -6.059 20.016 1.00 85.75 224 LEU A C 1
ATOM 1884 O O . LEU A 1 224 ? -11.826 -5.870 19.186 1.00 85.75 224 LEU A O 1
ATOM 1888 N N . PRO A 1 225 ? -12.680 -7.143 20.818 1.00 86.88 225 PRO A N 1
ATOM 1889 C CA . PRO A 1 225 ? -11.598 -8.119 20.728 1.00 86.88 225 PRO A CA 1
ATOM 1890 C C . PRO A 1 225 ? -11.590 -8.868 19.391 1.00 86.88 225 PRO A C 1
ATOM 1892 O O . PRO A 1 225 ? -10.506 -9.134 18.874 1.00 86.88 225 PRO A O 1
ATOM 1895 N N . LYS A 1 226 ? -12.758 -9.148 18.792 1.00 89.62 226 LYS A N 1
ATOM 1896 C CA . LYS A 1 226 ? -12.849 -9.781 17.464 1.00 89.62 226 LYS A CA 1
ATOM 1897 C C . LYS A 1 226 ? -12.208 -8.892 16.398 1.00 89.62 226 LYS A C 1
ATOM 1899 O O . LYS A 1 226 ? -11.331 -9.348 15.670 1.00 89.62 226 LYS A O 1
ATOM 1904 N N . LEU A 1 227 ? -12.546 -7.601 16.400 1.00 87.75 227 LEU A N 1
ATOM 1905 C CA . LEU A 1 227 ? -11.957 -6.608 15.495 1.00 87.75 227 LEU A CA 1
ATOM 1906 C C . LEU A 1 227 ? -10.442 -6.472 15.706 1.00 87.75 227 LEU A C 1
ATOM 1908 O O . LEU A 1 227 ? -9.687 -6.383 14.742 1.00 87.75 227 LEU A O 1
ATOM 1912 N N . ASN A 1 228 ? -9.970 -6.512 16.954 1.00 88.81 228 ASN A N 1
ATOM 1913 C CA . ASN A 1 228 ? -8.536 -6.485 17.248 1.00 88.81 228 ASN A CA 1
ATOM 1914 C C . ASN A 1 228 ? -7.809 -7.738 16.723 1.00 88.81 228 ASN A C 1
ATOM 1916 O O . ASN A 1 228 ? -6.695 -7.647 16.210 1.00 88.81 228 ASN A O 1
ATOM 1920 N N . CYS A 1 229 ? -8.426 -8.917 16.831 1.00 89.69 229 CYS A N 1
ATOM 1921 C CA . CYS A 1 229 ? -7.891 -10.145 16.244 1.00 89.69 229 CYS A CA 1
ATOM 1922 C C . CYS A 1 229 ? -7.806 -10.047 14.715 1.00 89.69 229 CYS A C 1
ATOM 1924 O O . CYS A 1 229 ? -6.757 -10.364 14.157 1.00 89.69 229 CYS A O 1
ATOM 1926 N N . GLU A 1 230 ? -8.850 -9.552 14.052 1.00 90.62 230 GLU A N 1
ATOM 1927 C CA . GLU A 1 230 ? -8.848 -9.321 12.601 1.00 90.62 230 GLU A CA 1
ATOM 1928 C C . GLU A 1 230 ? -7.749 -8.340 12.172 1.00 90.62 230 GLU A C 1
ATOM 1930 O O . GLU A 1 230 ? -6.987 -8.635 11.249 1.00 90.62 230 GLU A O 1
ATOM 1935 N N . LEU A 1 231 ? -7.592 -7.220 12.890 1.00 91.44 231 LEU A N 1
ATOM 1936 C CA . LEU A 1 231 ? -6.513 -6.259 12.647 1.00 91.44 231 LEU A CA 1
ATOM 1937 C C . LEU A 1 231 ? -5.139 -6.932 12.732 1.00 91.44 231 LEU A C 1
ATOM 1939 O O . LEU A 1 231 ? -4.301 -6.753 11.850 1.00 91.44 231 LEU A O 1
ATOM 1943 N N . LYS A 1 232 ? -4.906 -7.736 13.775 1.00 90.81 232 LYS A N 1
ATOM 1944 C CA . LYS A 1 232 ? -3.638 -8.457 13.956 1.00 90.81 232 LYS A CA 1
ATOM 1945 C C .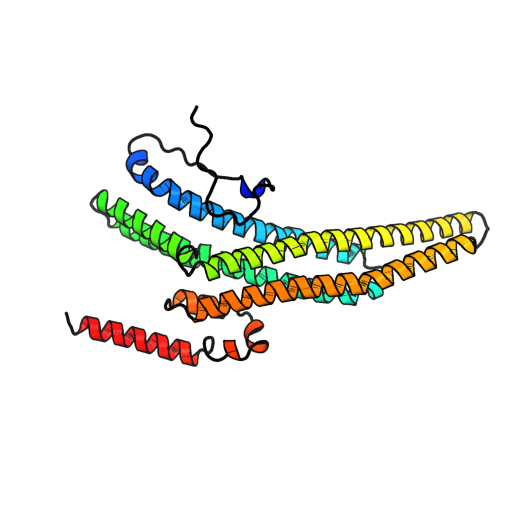 LYS A 1 232 ? -3.360 -9.445 12.825 1.00 90.81 232 LYS A C 1
ATOM 1947 O O . LYS A 1 232 ? -2.199 -9.596 12.457 1.00 90.81 232 LYS A O 1
ATOM 1952 N N . VAL A 1 233 ? -4.386 -10.099 12.278 1.00 93.06 233 VAL A N 1
ATOM 1953 C CA . VAL A 1 233 ? -4.234 -10.995 11.119 1.00 93.06 233 VAL A CA 1
ATOM 1954 C C . VAL A 1 233 ? -3.794 -10.200 9.892 1.00 93.06 233 VAL A C 1
ATOM 1956 O O . VAL A 1 233 ? -2.762 -10.525 9.318 1.00 93.06 233 VAL A O 1
ATOM 1959 N N . ILE A 1 234 ? -4.485 -9.104 9.557 1.00 90.88 234 ILE A N 1
ATOM 1960 C CA . ILE A 1 234 ? -4.138 -8.254 8.400 1.00 90.88 234 ILE A CA 1
ATOM 1961 C C . ILE A 1 234 ? -2.700 -7.734 8.507 1.00 90.88 234 ILE A C 1
ATOM 1963 O O . ILE A 1 234 ? -1.950 -7.719 7.531 1.00 90.88 234 ILE A O 1
ATOM 1967 N N . VAL A 1 235 ? -2.301 -7.314 9.705 1.00 89.56 235 VAL A N 1
ATOM 1968 C CA . VAL A 1 235 ? -0.951 -6.809 9.963 1.00 89.56 235 VAL A CA 1
ATOM 1969 C C . VAL A 1 235 ? 0.086 -7.915 9.843 1.00 89.56 235 VAL A C 1
ATOM 1971 O O . VAL A 1 235 ? 1.128 -7.703 9.228 1.00 89.56 235 VAL A O 1
ATOM 1974 N N . LYS A 1 236 ? -0.180 -9.097 10.408 1.00 89.25 236 LYS A N 1
ATOM 1975 C CA . LYS A 1 236 ? 0.724 -10.244 10.290 1.00 89.25 236 LYS A CA 1
ATOM 1976 C C . LYS A 1 236 ? 0.894 -10.642 8.828 1.00 89.25 236 LYS A C 1
ATOM 1978 O O . LYS A 1 236 ? 2.026 -10.852 8.398 1.00 89.25 236 LYS A O 1
ATOM 1983 N N . ASP A 1 237 ? -0.196 -10.667 8.067 1.00 89.94 237 ASP A N 1
ATOM 1984 C CA . ASP A 1 237 ? -0.161 -10.914 6.631 1.00 89.94 237 ASP A CA 1
ATOM 1985 C C . ASP A 1 237 ? 0.742 -9.879 5.952 1.00 89.94 237 ASP A C 1
ATOM 1987 O O . ASP A 1 237 ? 1.713 -10.257 5.299 1.00 89.94 237 ASP A O 1
ATOM 1991 N N . PHE A 1 238 ? 0.522 -8.579 6.160 1.00 89.69 238 PHE A N 1
ATOM 1992 C CA . PHE A 1 238 ? 1.387 -7.538 5.592 1.00 89.69 238 PHE A CA 1
ATOM 1993 C C . PHE A 1 238 ? 2.866 -7.719 5.974 1.00 89.69 238 PHE A C 1
ATOM 1995 O O . PHE A 1 238 ? 3.732 -7.685 5.102 1.00 89.69 238 PHE A O 1
ATOM 2002 N N . GLU A 1 239 ? 3.168 -7.968 7.251 1.00 87.62 239 GLU A N 1
ATOM 2003 C CA . GLU A 1 239 ? 4.544 -8.159 7.717 1.00 87.62 239 GLU A CA 1
ATOM 2004 C C . GLU A 1 239 ? 5.218 -9.371 7.067 1.00 87.62 239 GLU A C 1
ATOM 2006 O O . GLU A 1 239 ? 6.398 -9.297 6.734 1.00 87.62 239 GLU A O 1
ATOM 2011 N N . THR A 1 240 ? 4.499 -10.477 6.857 1.00 87.88 240 THR A N 1
ATOM 2012 C CA . THR A 1 240 ? 5.063 -11.656 6.175 1.00 87.88 240 THR A CA 1
ATOM 2013 C C . THR A 1 240 ? 5.423 -11.363 4.718 1.00 87.88 240 THR A C 1
ATOM 2015 O O . THR A 1 240 ? 6.509 -11.742 4.270 1.00 87.88 240 THR A O 1
ATOM 2018 N N . HIS A 1 241 ? 4.577 -10.619 4.000 1.00 87.00 241 HIS A N 1
ATOM 2019 C CA . HIS A 1 241 ? 4.868 -10.200 2.629 1.00 87.00 241 HIS A CA 1
ATOM 2020 C C . HIS A 1 241 ? 6.034 -9.203 2.591 1.00 87.00 241 HIS A C 1
ATOM 2022 O O . HIS A 1 241 ? 6.972 -9.394 1.822 1.00 87.00 241 HIS A O 1
ATOM 2028 N N . ALA A 1 242 ? 6.048 -8.200 3.475 1.00 85.19 242 ALA A N 1
ATOM 2029 C CA . ALA A 1 242 ? 7.141 -7.230 3.565 1.00 85.19 242 ALA A CA 1
ATOM 2030 C C . ALA A 1 242 ? 8.494 -7.908 3.852 1.00 85.19 242 ALA A C 1
ATOM 2032 O O . ALA A 1 242 ? 9.492 -7.593 3.206 1.00 85.19 242 ALA A O 1
ATOM 2033 N N . ARG A 1 243 ? 8.532 -8.897 4.756 1.00 82.69 243 ARG A N 1
ATOM 2034 C CA . ARG A 1 243 ? 9.745 -9.690 5.037 1.00 82.69 243 ARG A CA 1
ATOM 2035 C C . ARG A 1 243 ? 10.195 -10.509 3.836 1.00 82.69 243 ARG A C 1
ATOM 2037 O O . ARG A 1 243 ? 11.384 -10.561 3.548 1.00 82.69 243 ARG A O 1
ATOM 2044 N N . THR A 1 244 ? 9.255 -11.121 3.123 1.00 82.88 244 THR A N 1
ATOM 2045 C CA . THR A 1 244 ? 9.559 -11.900 1.917 1.00 82.88 244 THR A CA 1
ATOM 2046 C C . THR A 1 244 ? 10.158 -11.006 0.828 1.00 82.88 244 THR A C 1
ATOM 2048 O O . THR A 1 244 ? 11.149 -11.386 0.207 1.00 82.88 244 THR A O 1
ATOM 2051 N N . VAL A 1 245 ? 9.638 -9.783 0.664 1.00 82.25 245 VAL A N 1
ATOM 2052 C CA . VAL A 1 245 ? 10.237 -8.766 -0.217 1.00 82.25 245 VAL A CA 1
ATOM 2053 C C . VAL A 1 245 ? 11.649 -8.415 0.249 1.00 82.25 245 VAL A C 1
ATOM 2055 O O . VAL A 1 245 ? 12.574 -8.476 -0.552 1.00 82.25 245 VAL A O 1
ATOM 2058 N N . LEU A 1 246 ? 11.856 -8.117 1.535 1.00 80.88 246 LEU A N 1
ATOM 2059 C CA . LEU A 1 246 ? 13.182 -7.786 2.074 1.00 80.88 246 LEU A CA 1
ATOM 2060 C C . LEU A 1 246 ? 14.209 -8.907 1.862 1.00 80.88 246 LEU A C 1
ATOM 2062 O O . LEU A 1 246 ? 15.329 -8.631 1.438 1.00 80.88 246 LEU A O 1
ATOM 2066 N N . LEU A 1 247 ? 13.833 -10.166 2.107 1.00 78.50 247 LEU A N 1
ATOM 2067 C CA . LEU A 1 247 ? 14.698 -11.327 1.870 1.00 78.50 247 LEU A CA 1
ATOM 2068 C C . LEU A 1 247 ? 15.059 -11.467 0.392 1.00 78.50 247 LEU A C 1
ATOM 2070 O O . LEU A 1 247 ? 16.214 -11.728 0.053 1.00 78.50 247 LEU A O 1
ATOM 2074 N N . ALA A 1 248 ? 14.083 -11.279 -0.491 1.00 77.62 248 ALA A N 1
ATOM 2075 C CA . ALA A 1 248 ? 14.293 -11.384 -1.923 1.00 77.62 248 ALA A CA 1
ATOM 2076 C C . ALA A 1 248 ? 15.155 -10.231 -2.469 1.00 77.62 248 ALA A C 1
ATOM 2078 O O . ALA A 1 248 ? 16.025 -10.468 -3.305 1.00 77.62 248 ALA A O 1
ATOM 2079 N N . LEU A 1 249 ? 14.994 -9.013 -1.939 1.00 76.81 249 LEU A N 1
ATOM 2080 C CA . LEU A 1 249 ? 15.857 -7.869 -2.248 1.00 76.81 249 LEU A CA 1
ATOM 2081 C C . LEU A 1 249 ? 17.282 -8.080 -1.732 1.00 76.81 249 LEU A C 1
ATOM 2083 O O . LEU A 1 249 ? 18.241 -7.826 -2.455 1.00 76.81 249 LEU A O 1
ATOM 2087 N N . ALA A 1 250 ? 17.443 -8.602 -0.518 1.00 73.88 250 ALA A N 1
ATOM 2088 C CA . ALA A 1 250 ? 18.762 -8.868 0.049 1.00 73.88 250 ALA A CA 1
ATOM 2089 C C . ALA A 1 250 ? 19.491 -10.033 -0.650 1.00 73.88 250 ALA A C 1
ATOM 2091 O O . ALA A 1 250 ? 20.718 -10.078 -0.657 1.00 73.88 250 ALA A O 1
ATOM 2092 N N . SER A 1 251 ? 18.739 -10.955 -1.255 1.00 74.31 251 SER A N 1
ATOM 2093 C CA . SER A 1 251 ? 19.276 -12.063 -2.058 1.00 74.31 251 SER A CA 1
ATOM 2094 C C . SER A 1 251 ? 19.572 -11.669 -3.509 1.00 74.31 251 SER A C 1
ATOM 2096 O O . SER A 1 251 ? 20.160 -12.460 -4.245 1.00 74.31 251 SER A O 1
ATOM 2098 N N . SER A 1 252 ? 19.155 -10.475 -3.944 1.00 71.25 252 SER A N 1
ATOM 2099 C CA . SER A 1 252 ? 19.455 -9.974 -5.287 1.00 71.25 252 SER A CA 1
ATOM 2100 C C . SER A 1 252 ? 20.938 -9.600 -5.411 1.00 71.25 252 SER A C 1
ATOM 2102 O O . SER A 1 252 ? 21.565 -9.173 -4.441 1.00 71.25 252 SER A O 1
ATOM 2104 N N . ASN A 1 253 ? 21.516 -9.768 -6.603 1.00 66.81 253 ASN A N 1
ATOM 2105 C CA . ASN A 1 253 ? 22.929 -9.454 -6.860 1.00 66.81 253 ASN A CA 1
ATOM 2106 C C . ASN A 1 253 ? 23.189 -7.951 -7.068 1.00 66.81 253 ASN A C 1
ATOM 2108 O O . ASN A 1 253 ? 24.346 -7.526 -7.061 1.00 66.81 253 ASN A O 1
ATOM 2112 N N . ASP A 1 254 ? 22.137 -7.149 -7.240 1.00 71.50 254 ASP A N 1
ATOM 2113 C CA . ASP A 1 254 ? 22.257 -5.729 -7.548 1.00 71.50 254 ASP A CA 1
ATOM 2114 C C . ASP A 1 254 ? 22.483 -4.902 -6.285 1.00 71.50 254 ASP A C 1
ATOM 2116 O O . ASP A 1 254 ? 21.678 -4.879 -5.352 1.00 71.50 254 ASP A O 1
ATOM 2120 N N . HIS A 1 255 ? 23.584 -4.153 -6.273 1.00 70.75 255 HIS A N 1
ATOM 2121 C CA . HIS A 1 255 ? 23.979 -3.352 -5.118 1.00 70.75 255 HIS A CA 1
ATOM 2122 C C . HIS A 1 255 ? 22.925 -2.301 -4.734 1.00 70.75 255 HIS A C 1
ATOM 2124 O O . HIS A 1 255 ? 22.651 -2.101 -3.551 1.00 70.75 255 HIS A O 1
ATOM 2130 N N . ASN A 1 256 ? 22.291 -1.671 -5.725 1.00 73.69 256 ASN A N 1
ATOM 2131 C CA . ASN A 1 256 ? 21.263 -0.653 -5.494 1.00 73.69 256 ASN A CA 1
ATOM 2132 C C . ASN A 1 256 ? 20.014 -1.248 -4.827 1.00 73.69 256 ASN A C 1
ATOM 2134 O O . ASN A 1 256 ? 19.428 -0.621 -3.948 1.00 73.69 256 ASN A O 1
ATOM 2138 N N . LEU A 1 257 ? 19.650 -2.483 -5.178 1.00 75.06 257 LEU A N 1
ATOM 2139 C CA . LEU A 1 257 ? 18.515 -3.194 -4.588 1.00 75.06 257 LEU A CA 1
ATOM 2140 C C . LEU A 1 257 ? 18.811 -3.668 -3.164 1.00 75.06 257 LEU A C 1
ATOM 2142 O O . LEU A 1 257 ? 17.943 -3.595 -2.294 1.00 75.06 257 LEU A O 1
ATOM 2146 N N . GLN A 1 258 ? 20.054 -4.061 -2.887 1.00 75.19 258 GLN A N 1
ATOM 2147 C CA . GLN A 1 258 ? 20.502 -4.357 -1.526 1.00 75.19 258 GLN A CA 1
ATOM 2148 C C . GLN A 1 258 ? 20.495 -3.102 -0.632 1.00 75.19 258 GLN A C 1
ATOM 2150 O O . GLN A 1 258 ? 20.008 -3.152 0.497 1.00 75.19 258 GLN A O 1
ATOM 2155 N N . LEU A 1 259 ? 20.981 -1.960 -1.139 1.00 74.75 259 LEU A N 1
ATOM 2156 C CA . LEU A 1 259 ? 20.921 -0.660 -0.449 1.00 74.75 259 LEU A CA 1
ATOM 2157 C C . LEU A 1 259 ? 19.488 -0.140 -0.283 1.00 74.75 259 LEU A C 1
ATOM 2159 O O . LEU A 1 259 ? 19.185 0.627 0.631 1.00 74.75 259 LEU A O 1
ATOM 2163 N N . PHE A 1 260 ? 18.589 -0.510 -1.187 1.00 78.25 260 PHE A N 1
ATOM 2164 C CA . PHE A 1 260 ? 17.169 -0.250 -1.026 1.00 78.25 260 PHE A CA 1
ATOM 2165 C C . PHE A 1 260 ? 16.565 -1.130 0.078 1.00 78.25 260 PHE A C 1
ATOM 2167 O O . PHE A 1 260 ? 15.863 -0.616 0.947 1.00 78.25 260 PHE A O 1
ATOM 2174 N N . GLY A 1 261 ? 16.921 -2.417 0.128 1.00 76.81 261 GLY A N 1
ATOM 2175 C CA . GLY A 1 261 ? 16.519 -3.335 1.198 1.00 76.81 261 GLY A CA 1
ATOM 2176 C C . GLY A 1 261 ? 16.892 -2.838 2.601 1.00 76.81 261 GLY A C 1
ATOM 2177 O O . GLY A 1 261 ? 16.080 -2.933 3.519 1.00 76.81 261 GLY A O 1
ATOM 2178 N N . THR A 1 262 ? 18.068 -2.224 2.771 1.00 74.19 262 THR A N 1
ATOM 2179 C CA . THR A 1 262 ? 18.464 -1.631 4.063 1.00 74.19 262 THR A CA 1
ATOM 2180 C C . THR A 1 262 ? 17.669 -0.378 4.435 1.00 74.19 262 THR A C 1
ATOM 2182 O O . THR A 1 262 ? 17.481 -0.116 5.618 1.00 74.19 262 THR A O 1
ATOM 2185 N N . ARG A 1 263 ? 17.179 0.394 3.457 1.00 75.19 263 ARG A N 1
ATOM 2186 C CA . ARG A 1 263 ? 16.332 1.579 3.699 1.00 75.19 263 ARG A CA 1
ATOM 2187 C C . ARG A 1 263 ? 14.868 1.228 3.927 1.00 75.19 263 ARG A C 1
ATOM 2189 O O . ARG A 1 263 ? 14.186 1.907 4.693 1.00 75.19 263 ARG A O 1
ATOM 2196 N N . LEU A 1 264 ? 14.397 0.153 3.300 1.00 75.56 264 LEU A N 1
ATOM 2197 C CA . LEU A 1 264 ? 13.088 -0.426 3.587 1.00 75.56 264 LEU A CA 1
ATOM 2198 C C . LEU A 1 264 ? 12.996 -0.954 5.023 1.00 75.56 264 LEU A C 1
ATOM 2200 O O . LEU A 1 264 ? 11.937 -0.832 5.644 1.00 75.56 264 LEU A O 1
ATOM 2204 N N . ASP A 1 265 ? 14.089 -1.501 5.567 1.00 69.81 265 ASP A N 1
ATOM 2205 C CA . ASP A 1 265 ? 14.172 -1.922 6.968 1.00 69.81 265 ASP A CA 1
ATOM 2206 C C . ASP A 1 265 ? 14.410 -0.735 7.916 1.00 69.81 265 ASP A C 1
ATOM 2208 O O . ASP A 1 265 ? 15.465 -0.552 8.526 1.00 69.81 265 ASP A O 1
ATOM 2212 N N . PHE A 1 266 ? 13.389 0.110 8.040 1.00 62.34 266 PHE A N 1
ATOM 2213 C CA . PHE A 1 266 ? 13.406 1.251 8.949 1.00 62.34 266 PHE A CA 1
ATOM 2214 C C . PHE A 1 266 ? 13.614 0.810 10.398 1.00 62.34 266 PHE A C 1
ATOM 2216 O O . PHE A 1 266 ? 12.838 0.016 10.934 1.00 62.34 266 PHE A O 1
ATOM 2223 N N . ASN A 1 267 ? 14.627 1.371 11.063 1.00 56.44 267 ASN A N 1
ATOM 2224 C CA . ASN A 1 267 ? 14.946 1.115 12.475 1.00 56.44 267 ASN A CA 1
ATOM 2225 C C . ASN A 1 267 ? 15.164 -0.367 12.839 1.00 56.44 267 ASN A C 1
ATOM 2227 O O . ASN A 1 267 ? 14.968 -0.745 14.005 1.00 56.44 267 ASN A O 1
ATOM 2231 N N . GLU A 1 268 ? 15.561 -1.199 11.868 1.00 58.09 268 GLU A N 1
ATOM 2232 C CA . GLU A 1 268 ? 15.685 -2.654 12.034 1.00 58.09 268 GLU A CA 1
ATOM 2233 C C . GLU A 1 268 ? 14.375 -3.300 12.513 1.00 58.09 268 GLU A C 1
ATOM 2235 O O . GLU A 1 268 ? 14.384 -4.299 13.233 1.00 58.09 268 GLU A O 1
ATOM 2240 N N . TYR A 1 269 ? 13.227 -2.690 12.208 1.00 59.47 269 TYR A N 1
ATOM 2241 C CA . TYR A 1 269 ? 11.932 -3.159 12.692 1.00 59.47 269 TYR A CA 1
ATOM 2242 C C . TYR A 1 269 ? 11.646 -4.591 12.230 1.00 59.47 269 TYR A C 1
ATOM 2244 O O . TYR A 1 269 ? 11.120 -5.396 13.005 1.00 59.47 269 TYR A O 1
ATOM 2252 N N . TYR A 1 270 ? 12.021 -4.922 10.992 1.00 60.09 270 TYR A N 1
ATOM 2253 C CA . TYR A 1 270 ? 11.830 -6.261 10.449 1.00 60.09 270 TYR A CA 1
ATOM 2254 C C . TYR A 1 270 ? 12.946 -7.202 10.902 1.00 60.09 270 TYR A C 1
ATOM 2256 O O . TYR A 1 270 ? 12.658 -8.329 11.307 1.00 60.09 270 TYR A O 1
ATOM 2264 N N . LYS A 1 271 ? 14.192 -6.719 10.943 1.00 57.88 271 LYS A N 1
ATOM 2265 C CA . LYS A 1 271 ? 15.360 -7.478 11.411 1.00 57.88 271 LYS A CA 1
ATOM 2266 C C . LYS A 1 271 ? 15.270 -7.900 12.884 1.00 57.88 271 LYS A C 1
ATOM 2268 O O . LYS A 1 271 ? 15.528 -9.051 13.208 1.00 57.88 271 LYS A O 1
ATOM 2273 N N . LYS A 1 272 ? 14.759 -7.047 13.779 1.00 57.94 272 LYS A N 1
ATOM 2274 C CA . LYS A 1 272 ? 14.531 -7.383 15.205 1.00 57.94 272 LYS A CA 1
ATOM 2275 C C . LYS A 1 272 ? 13.509 -8.500 15.428 1.00 57.94 272 LYS A C 1
ATOM 2277 O O . LYS A 1 272 ? 13.410 -9.023 16.537 1.00 57.94 272 LYS A O 1
ATOM 2282 N N . ARG A 1 273 ? 12.711 -8.833 14.412 1.00 58.50 273 ARG A N 1
ATOM 2283 C CA . ARG A 1 273 ? 11.648 -9.841 14.486 1.00 58.50 273 ARG A CA 1
ATOM 2284 C C . ARG A 1 273 ? 11.990 -11.141 13.760 1.00 58.50 273 ARG A C 1
ATOM 2286 O O . ARG A 1 273 ? 11.208 -12.084 13.877 1.00 58.50 273 ARG A O 1
ATOM 2293 N N . ASP A 1 274 ? 13.113 -11.206 13.042 1.00 55.88 274 ASP A N 1
ATOM 2294 C CA . ASP A 1 274 ? 13.563 -12.409 12.338 1.00 55.88 274 ASP A CA 1
ATOM 2295 C C . ASP A 1 274 ? 15.099 -12.463 12.246 1.00 55.88 274 ASP A C 1
ATOM 2297 O O . ASP A 1 274 ? 15.722 -11.685 11.526 1.00 55.88 274 ASP A O 1
ATOM 2301 N N . GLN A 1 275 ? 15.710 -13.426 12.942 1.00 58.25 275 GLN A N 1
ATOM 2302 C CA . GLN A 1 275 ? 17.166 -13.638 12.947 1.00 58.25 275 GLN A CA 1
ATOM 2303 C C . GLN A 1 275 ? 17.714 -14.024 11.561 1.00 58.25 275 GLN A C 1
ATOM 2305 O O . GLN A 1 275 ? 18.898 -13.842 11.284 1.00 58.25 275 GLN A O 1
ATOM 2310 N N . ASN A 1 276 ? 16.869 -14.512 10.644 1.00 57.91 276 ASN A N 1
ATOM 2311 C CA . ASN A 1 276 ? 17.296 -14.844 9.281 1.00 57.91 276 ASN A CA 1
ATOM 2312 C C . ASN A 1 276 ? 17.617 -13.596 8.441 1.00 57.91 276 ASN A C 1
ATOM 2314 O O . ASN A 1 276 ? 18.354 -13.683 7.457 1.00 57.91 276 ASN A O 1
ATOM 2318 N N . LEU A 1 277 ? 17.104 -12.428 8.845 1.00 56.69 277 LEU A N 1
ATOM 2319 C CA . LEU A 1 277 ? 17.400 -11.130 8.235 1.00 56.69 277 LEU A CA 1
ATOM 2320 C C . LEU A 1 277 ? 18.717 -10.519 8.752 1.00 56.69 277 LEU A C 1
ATOM 2322 O O . LEU A 1 277 ? 19.249 -9.611 8.110 1.00 56.69 277 LEU A O 1
ATOM 2326 N N . ASP A 1 278 ? 19.296 -11.038 9.845 1.00 54.81 278 ASP A N 1
ATOM 2327 C CA . ASP A 1 278 ? 20.542 -10.508 10.417 1.00 54.81 278 ASP A CA 1
ATOM 2328 C C . ASP A 1 278 ? 21.737 -10.708 9.484 1.00 54.81 278 ASP A C 1
ATOM 2330 O O . ASP A 1 278 ? 22.529 -9.793 9.262 1.00 54.81 278 ASP A O 1
ATOM 2334 N N . ALA A 1 279 ? 21.881 -11.895 8.898 1.00 55.47 279 ALA A N 1
ATOM 2335 C CA . ALA A 1 279 ? 23.039 -12.207 8.073 1.00 55.47 279 ALA A CA 1
ATOM 2336 C C . ALA A 1 279 ? 23.097 -11.419 6.742 1.00 55.47 279 ALA A C 1
ATOM 2338 O O . ALA A 1 279 ? 24.186 -10.938 6.420 1.00 55.47 279 ALA A O 1
ATOM 2339 N N . PRO A 1 280 ? 22.014 -11.281 5.949 1.00 54.25 280 PRO A N 1
ATOM 2340 C CA . PRO A 1 280 ? 22.067 -10.615 4.644 1.00 54.25 280 PRO A CA 1
ATOM 2341 C C . PRO A 1 280 ? 21.973 -9.077 4.703 1.00 54.25 280 PRO A C 1
ATOM 2343 O O . PRO A 1 280 ? 22.540 -8.419 3.836 1.00 54.25 280 PRO A O 1
ATOM 2346 N N . LEU A 1 281 ? 21.337 -8.486 5.726 1.00 54.81 281 LEU A N 1
ATOM 2347 C CA . LEU A 1 281 ? 21.180 -7.023 5.849 1.00 54.81 281 LEU A CA 1
ATOM 2348 C C . LEU A 1 281 ? 22.267 -6.345 6.703 1.00 54.81 281 LEU A C 1
ATOM 2350 O O . LEU A 1 281 ? 22.287 -5.121 6.836 1.00 54.81 281 LEU A O 1
ATOM 2354 N N . THR A 1 282 ? 23.195 -7.105 7.293 1.00 57.03 282 THR A N 1
ATOM 2355 C CA . THR A 1 282 ? 24.289 -6.517 8.078 1.00 57.03 282 THR A CA 1
ATOM 2356 C C . THR A 1 282 ? 25.333 -5.869 7.167 1.00 57.03 282 THR A C 1
ATOM 2358 O O . THR A 1 282 ? 25.872 -6.500 6.254 1.00 57.03 282 THR A O 1
ATOM 2361 N N . PHE A 1 283 ? 25.693 -4.619 7.483 1.00 53.47 283 PHE A N 1
ATOM 2362 C CA . PHE A 1 283 ? 26.722 -3.818 6.800 1.00 53.47 283 PHE A CA 1
ATOM 2363 C C . PHE A 1 283 ? 28.027 -4.586 6.507 1.00 53.47 283 PHE A C 1
ATOM 2365 O O . PHE A 1 283 ? 28.677 -4.328 5.495 1.00 53.47 283 PHE A O 1
ATOM 2372 N N . ALA A 1 284 ? 28.399 -5.558 7.346 1.00 46.84 284 ALA A N 1
ATOM 2373 C CA . ALA A 1 284 ? 29.563 -6.420 7.145 1.00 46.84 284 ALA A CA 1
ATOM 2374 C C . ALA A 1 284 ? 29.488 -7.274 5.860 1.00 46.84 284 ALA A C 1
ATOM 2376 O O . ALA A 1 284 ? 30.467 -7.316 5.117 1.00 46.84 284 ALA A O 1
ATOM 2377 N N . LYS A 1 285 ? 28.346 -7.902 5.534 1.00 55.88 285 LYS A N 1
ATOM 2378 C CA . LYS A 1 285 ? 28.205 -8.690 4.289 1.00 55.88 285 LYS A CA 1
ATOM 2379 C C . LYS A 1 285 ? 28.057 -7.814 3.047 1.00 55.88 285 LYS A C 1
ATOM 2381 O O . LYS A 1 285 ? 28.589 -8.164 1.994 1.00 55.88 285 LYS A O 1
ATOM 2386 N N . LEU A 1 286 ? 27.409 -6.656 3.171 1.00 55.47 286 LEU A N 1
ATOM 2387 C CA . LEU A 1 286 ? 27.314 -5.675 2.083 1.00 55.47 286 LEU A CA 1
ATOM 2388 C C . LEU A 1 286 ? 28.703 -5.128 1.703 1.00 55.47 286 LEU A C 1
ATOM 2390 O O . LEU A 1 286 ? 29.020 -4.969 0.521 1.00 55.47 286 LEU A O 1
ATOM 2394 N N . ARG A 1 287 ? 29.585 -4.924 2.693 1.00 52.66 287 ARG A N 1
ATOM 2395 C CA . ARG A 1 287 ? 30.987 -4.528 2.474 1.00 52.66 287 ARG A CA 1
ATOM 2396 C C . ARG A 1 287 ? 31.815 -5.619 1.789 1.00 52.66 287 ARG A C 1
ATOM 2398 O O . ARG A 1 287 ? 32.589 -5.321 0.887 1.00 52.66 287 ARG A O 1
ATOM 2405 N N . VAL A 1 288 ? 31.633 -6.880 2.179 1.00 53.56 288 VAL A N 1
ATOM 2406 C CA . VAL A 1 288 ? 32.324 -8.016 1.542 1.00 53.56 288 VAL A CA 1
ATOM 2407 C C . VAL A 1 288 ? 31.854 -8.208 0.095 1.00 53.56 288 VAL A C 1
ATOM 2409 O O . VAL A 1 288 ? 32.681 -8.381 -0.796 1.00 53.56 288 VAL A O 1
ATOM 2412 N N . SER A 1 289 ? 30.552 -8.080 -0.172 1.00 54.19 289 SER A N 1
ATOM 2413 C CA . SER A 1 289 ? 29.986 -8.212 -1.525 1.00 54.19 289 SER A CA 1
ATOM 2414 C C . SER A 1 289 ? 30.456 -7.084 -2.457 1.00 54.19 289 SER A C 1
ATOM 2416 O O . SER A 1 289 ? 30.897 -7.341 -3.576 1.00 54.19 289 SER A O 1
ATOM 2418 N N . SER A 1 290 ? 30.465 -5.835 -1.975 1.00 51.59 290 SER A N 1
ATOM 2419 C CA . SER A 1 290 ? 31.002 -4.679 -2.718 1.00 51.59 290 SER A CA 1
ATOM 2420 C C . SER A 1 290 ? 32.514 -4.763 -2.968 1.00 51.59 290 SER A C 1
ATOM 2422 O O . SER A 1 290 ? 32.982 -4.369 -4.040 1.00 51.59 290 SER A O 1
ATOM 2424 N N . MET A 1 291 ? 33.286 -5.318 -2.026 1.00 48.75 291 MET A N 1
ATOM 2425 C CA . MET A 1 291 ? 34.709 -5.611 -2.231 1.00 48.75 291 MET A CA 1
ATOM 2426 C C . MET A 1 291 ? 34.920 -6.682 -3.309 1.00 48.75 291 MET A C 1
ATOM 2428 O O . MET A 1 291 ? 35.734 -6.475 -4.208 1.00 48.75 291 MET A O 1
ATOM 2432 N N . MET A 1 292 ? 34.147 -7.773 -3.289 1.00 49.09 292 MET A N 1
ATOM 2433 C CA . MET A 1 292 ? 34.250 -8.838 -4.295 1.00 49.09 292 MET A CA 1
ATOM 2434 C C . MET A 1 292 ? 33.873 -8.367 -5.708 1.00 49.09 292 MET A C 1
ATOM 2436 O O . MET A 1 292 ? 34.551 -8.727 -6.669 1.00 49.09 292 MET A O 1
ATOM 2440 N N . VAL A 1 293 ? 32.852 -7.513 -5.855 1.00 53.41 293 VAL A N 1
ATOM 2441 C CA . VAL A 1 293 ? 32.482 -6.914 -7.154 1.00 53.41 293 VAL A CA 1
ATOM 2442 C C . VAL A 1 293 ? 33.582 -5.983 -7.676 1.00 53.41 293 VAL A C 1
ATOM 2444 O O . VAL A 1 293 ? 33.937 -6.052 -8.854 1.00 53.41 293 VAL A O 1
ATOM 2447 N N . ARG A 1 294 ? 34.189 -5.157 -6.810 1.00 48.72 294 ARG A N 1
ATOM 2448 C CA . ARG A 1 294 ? 35.341 -4.315 -7.189 1.00 48.72 294 ARG A CA 1
ATOM 2449 C C . ARG A 1 294 ? 36.535 -5.141 -7.663 1.00 48.72 294 ARG A C 1
ATOM 2451 O O . ARG A 1 294 ? 37.172 -4.758 -8.638 1.00 48.72 294 ARG A O 1
ATOM 2458 N N . GLN A 1 295 ? 36.799 -6.271 -7.016 1.00 48.19 295 GLN A N 1
ATOM 2459 C CA . GLN A 1 295 ? 37.912 -7.162 -7.349 1.00 48.19 295 GLN A CA 1
ATOM 2460 C C . GLN A 1 295 ? 37.669 -7.940 -8.657 1.00 48.19 295 GLN A C 1
ATOM 2462 O O . GLN A 1 295 ? 38.592 -8.188 -9.432 1.00 48.19 295 GLN A O 1
ATOM 2467 N N . ARG A 1 296 ? 36.405 -8.259 -8.967 1.00 45.44 296 ARG A N 1
ATOM 2468 C CA . ARG A 1 296 ? 35.998 -8.816 -10.269 1.00 45.44 296 ARG A CA 1
ATOM 2469 C C . ARG A 1 296 ? 36.160 -7.803 -11.404 1.00 45.44 296 ARG A C 1
ATOM 2471 O O . ARG A 1 296 ? 36.722 -8.135 -12.445 1.00 45.44 296 ARG A O 1
ATOM 2478 N N . ASN A 1 297 ? 35.731 -6.560 -11.182 1.00 48.47 297 ASN A N 1
ATOM 2479 C CA . ASN A 1 297 ? 35.870 -5.483 -12.164 1.00 48.47 297 ASN A CA 1
ATOM 2480 C C . ASN A 1 297 ? 37.326 -5.036 -12.359 1.00 48.47 297 ASN A C 1
ATOM 2482 O O . ASN A 1 297 ? 37.670 -4.603 -13.457 1.00 48.47 297 ASN A O 1
ATOM 2486 N N . SER A 1 298 ? 38.194 -5.157 -11.346 1.00 47.41 298 SER A N 1
ATOM 2487 C CA . SER A 1 298 ? 39.634 -4.949 -11.532 1.00 47.41 298 SER A CA 1
ATOM 2488 C C . SER A 1 298 ? 40.254 -6.071 -12.360 1.00 47.41 298 SER A C 1
ATOM 2490 O O . SER A 1 298 ? 40.955 -5.777 -13.318 1.00 47.41 298 SER A O 1
ATOM 2492 N N . ASN A 1 299 ? 39.945 -7.341 -12.076 1.00 46.53 299 ASN A N 1
ATOM 2493 C CA . ASN A 1 299 ? 40.503 -8.466 -12.836 1.00 46.53 299 ASN A CA 1
ATOM 2494 C C . ASN A 1 299 ? 40.075 -8.470 -14.313 1.00 46.53 299 ASN A C 1
ATOM 2496 O O . ASN A 1 299 ? 40.890 -8.790 -15.171 1.00 46.53 299 ASN A O 1
ATOM 2500 N N . ASN A 1 300 ? 38.851 -8.040 -14.633 1.00 48.56 300 ASN A N 1
ATOM 2501 C CA . ASN A 1 300 ? 38.422 -7.883 -16.029 1.00 48.56 300 ASN A CA 1
ATOM 2502 C C . ASN A 1 300 ? 39.102 -6.714 -16.765 1.00 48.56 300 ASN A C 1
ATOM 2504 O O . ASN A 1 300 ? 39.136 -6.725 -17.989 1.00 48.56 300 ASN A O 1
ATOM 2508 N N . ARG A 1 301 ? 39.654 -5.716 -16.057 1.00 45.28 301 ARG A N 1
ATOM 2509 C CA . ARG A 1 301 ? 40.439 -4.628 -16.675 1.00 45.28 301 ARG A CA 1
ATOM 2510 C C . ARG A 1 301 ? 41.900 -4.991 -16.933 1.00 45.28 301 ARG A C 1
ATOM 2512 O O . ARG A 1 301 ? 42.542 -4.288 -17.695 1.00 45.28 301 ARG A O 1
ATOM 2519 N N . TYR A 1 302 ? 42.417 -6.037 -16.290 1.00 47.56 302 TYR A N 1
ATOM 2520 C CA . TYR A 1 302 ? 43.782 -6.531 -16.513 1.00 47.56 302 TYR A CA 1
ATOM 2521 C C . TYR A 1 302 ? 43.852 -7.684 -17.531 1.00 47.56 302 TYR A C 1
ATOM 2523 O O . TYR A 1 302 ? 44.948 -8.066 -17.922 1.00 47.56 302 TYR A O 1
ATOM 2531 N N . ASN A 1 303 ? 42.702 -8.228 -17.952 1.00 45.16 303 ASN A N 1
ATOM 2532 C CA . ASN A 1 303 ? 42.593 -9.327 -18.921 1.00 45.16 303 ASN A CA 1
ATOM 2533 C C . ASN A 1 303 ? 42.112 -8.890 -20.324 1.00 45.16 303 ASN A C 1
ATOM 2535 O O . ASN A 1 303 ? 41.861 -9.756 -21.160 1.00 45.16 303 ASN A O 1
ATOM 2539 N N . ASN A 1 304 ? 42.000 -7.583 -20.575 1.00 39.09 304 ASN A N 1
ATOM 2540 C CA . ASN A 1 304 ? 41.852 -6.967 -21.902 1.00 39.09 304 ASN A CA 1
ATOM 2541 C C . ASN A 1 304 ? 43.067 -6.077 -22.170 1.00 39.09 304 ASN A C 1
ATOM 2543 O O . ASN A 1 304 ? 43.409 -5.910 -23.359 1.00 39.09 304 ASN A O 1
#